Protein AF-B0SXW2-F1 (afdb_monomer_lite)

Foldseek 3Di:
DAEEEEEEDQQAQAQDPVRVVVLVVCLVVPHQYEAELGHHRRVNSQVVCQVVVPARYEYEAQADDRNDRNNPHHYDYDYDDPPDDDLVSRVSSLLVSLLPHQEYEYEYCLADLSSVLSCLSNQVNQHKYWYQHRVVRDIQIDRHLVSVVVCLVVRDPVSNVVNVVNDDPVSPPSDDPPDQDPVNVVVPPPDDDDDDDPPLVVQLVVCVVVVPQLSNLQSLLVLCVVVPLVQLCVQLVHDSVLSCQQSDNPHPDDPSSVQSSCVSSVHDDDDDDDD

Sequence (275 aa):
MNTVFIGGSRHVSRLPAPAKERLDNIIKSGFHIVVGDANGADKAVQKHLSGIGYADVEVFCSGDVCRNNLGDWPTRKVQPAKSVKGFQFYAAKDREMAQAADFGLMIWDGKSPGTVLNVLRLIKAGKKAVLLNSTEAKTTTFKAISDWEAFLAHCEAGLKTDLQERATPAEWALQGAPQPDLLDLAKASSALPEPAGLDLDVEINQALGAGDSRRVVELLGTIARDHGMSQVAKDSGLARESLYRSLGSDGNPEFATVLKVLASLGLTLTTTRAA

InterPro domains:
  IPR014057 Uncharacterized protein HI1420 [PF21716] (204-271)
  IPR014057 Uncharacterized protein HI1420 [PTHR40275] (199-273)
  IPR014057 Uncharacterized protein HI1420 [TIGR02684] (204-271)

Radius of gyration: 23.3 Å; chains: 1; bounding box: 49×49×67 Å

Secondary structure (DSSP, 8-state):
--EEEEEE-TT--S--HHHHHHHHHHHHTT-EEEEE--TTHHHHHHHHHHHTT---EEEEEESSS-S--TT---EEEE---TT--THHHHHHHHHHHHHH-SEEEEEE-S--HHHHHHHHHHHHTT-EEEEEETTT--EEEE-SHHHHHHHHHTS-HHHHHHHHHHS-HHHH---PPPPPPHHHHTTTTS------S--HHHHHHHHHHHT-HHHHHHHHHHHHHHT-HHHHHHHHT--HHHHHHHSSTT----HHHHHHHHHHTT---------

Organism: Caulobacter sp. (strain K31) (NCBI:txid366602)

Structure (mmCIF, N/CA/C/O backbone):
data_AF-B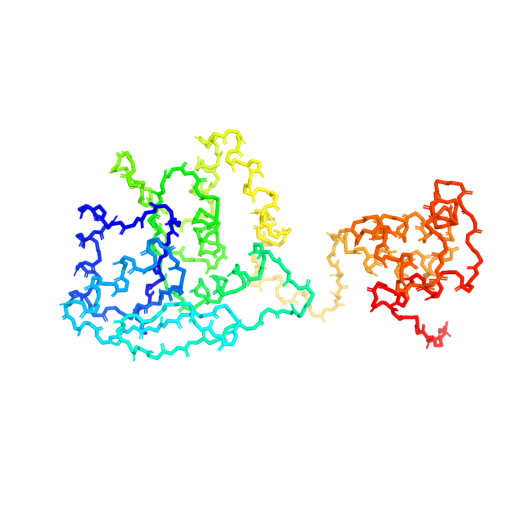0SXW2-F1
#
_entry.id   AF-B0SXW2-F1
#
loop_
_atom_site.group_PDB
_atom_site.id
_atom_site.type_symbol
_atom_site.label_atom_id
_atom_site.label_alt_id
_atom_site.label_comp_id
_atom_site.label_asym_id
_atom_site.label_entity_id
_atom_site.label_seq_id
_atom_site.pdbx_PDB_ins_code
_atom_site.Cartn_x
_atom_site.Cartn_y
_atom_site.Cartn_z
_atom_site.occupancy
_atom_site.B_iso_or_equiv
_atom_site.auth_seq_id
_atom_site.auth_comp_id
_atom_site.auth_asym_id
_atom_site.auth_atom_id
_atom_site.pdbx_PDB_model_num
ATOM 1 N N . MET A 1 1 ? -20.723 7.973 -0.857 1.00 59.44 1 MET A N 1
ATOM 2 C CA . MET A 1 1 ? -20.368 7.358 0.439 1.00 59.44 1 MET A CA 1
ATOM 3 C C . MET A 1 1 ? -18.958 7.814 0.717 1.00 59.44 1 MET A C 1
ATOM 5 O O . MET A 1 1 ? -18.163 7.683 -0.195 1.00 59.44 1 MET A O 1
ATOM 9 N N . ASN A 1 2 ? -18.685 8.438 1.863 1.00 90.88 2 ASN A N 1
ATOM 10 C CA . ASN A 1 2 ? -17.350 8.976 2.120 1.00 90.88 2 ASN A CA 1
ATOM 11 C C . ASN A 1 2 ? -16.461 7.854 2.657 1.00 90.88 2 ASN A C 1
ATOM 13 O O . ASN A 1 2 ? -16.673 7.389 3.779 1.00 90.88 2 ASN A O 1
ATOM 17 N N . THR A 1 3 ? -15.484 7.429 1.867 1.00 95.81 3 THR A N 1
ATOM 18 C CA . THR A 1 3 ? -14.608 6.304 2.192 1.00 95.81 3 THR A CA 1
ATOM 19 C C . THR A 1 3 ? -13.218 6.787 2.599 1.00 95.81 3 THR A C 1
ATOM 21 O O . THR A 1 3 ? -12.597 7.594 1.906 1.00 95.81 3 THR A O 1
ATOM 24 N N . VAL A 1 4 ? -12.688 6.278 3.714 1.00 97.31 4 VAL A N 1
ATOM 25 C CA . VAL A 1 4 ? -11.308 6.536 4.148 1.00 97.31 4 VAL A CA 1
ATOM 26 C C . VAL A 1 4 ? -10.476 5.270 4.049 1.00 97.31 4 VAL A C 1
ATOM 28 O O . VAL A 1 4 ? -10.778 4.264 4.687 1.00 97.31 4 VAL A O 1
ATOM 31 N N . PHE A 1 5 ? -9.377 5.352 3.306 1.00 98.19 5 PHE A N 1
ATOM 32 C CA . PHE A 1 5 ? -8.322 4.353 3.349 1.00 98.19 5 PHE A CA 1
ATOM 33 C C . PHE A 1 5 ? -7.421 4.603 4.556 1.00 98.19 5 PHE A C 1
ATOM 35 O O . PHE A 1 5 ? -6.708 5.606 4.620 1.00 98.19 5 PHE A O 1
ATOM 42 N N . ILE A 1 6 ? -7.428 3.672 5.507 1.00 98.19 6 ILE A N 1
ATOM 43 C CA . ILE A 1 6 ? -6.533 3.704 6.659 1.00 98.19 6 ILE A CA 1
ATOM 44 C C . ILE A 1 6 ? -5.496 2.597 6.515 1.00 98.19 6 ILE A C 1
ATOM 46 O O . ILE A 1 6 ? -5.833 1.422 6.391 1.00 98.19 6 ILE A O 1
ATOM 50 N N . GLY A 1 7 ? -4.222 2.972 6.552 1.00 96.75 7 GLY A N 1
ATOM 51 C CA . GLY A 1 7 ? -3.114 2.028 6.461 1.00 96.75 7 GLY A CA 1
ATOM 52 C C . GLY A 1 7 ? -1.896 2.507 7.232 1.00 96.75 7 GLY A C 1
ATOM 53 O O . GLY A 1 7 ? -1.873 3.603 7.799 1.00 96.75 7 GLY A O 1
ATOM 54 N N . GLY A 1 8 ? -0.846 1.694 7.264 1.00 95.06 8 GLY A N 1
ATOM 55 C CA . GLY A 1 8 ? 0.404 2.159 7.842 1.00 95.06 8 GLY A CA 1
ATOM 56 C C . GLY A 1 8 ? 1.511 1.129 7.953 1.00 95.06 8 GLY A C 1
ATOM 57 O O . GLY A 1 8 ? 1.525 0.079 7.317 1.00 95.06 8 GLY A O 1
ATOM 58 N N . SER A 1 9 ? 2.491 1.473 8.780 1.00 94.81 9 SER A N 1
ATOM 59 C CA . SER A 1 9 ? 3.759 0.748 8.849 1.00 94.81 9 SER A CA 1
ATOM 60 C C . SER A 1 9 ? 3.641 -0.532 9.667 1.00 94.81 9 SER A C 1
ATOM 62 O O . SER A 1 9 ? 2.974 -0.580 10.703 1.00 94.81 9 SER A O 1
ATOM 64 N N . ARG A 1 10 ? 4.371 -1.569 9.247 1.00 91.38 10 ARG A N 1
ATOM 65 C CA . ARG A 1 10 ? 4.364 -2.885 9.907 1.00 91.38 10 ARG A CA 1
ATOM 66 C C . ARG A 1 10 ? 4.932 -2.863 11.329 1.00 91.38 10 ARG A C 1
ATOM 68 O O . ARG A 1 10 ? 4.568 -3.718 12.131 1.00 91.38 10 ARG A O 1
ATOM 75 N N . HIS A 1 11 ? 5.793 -1.894 11.649 1.00 91.38 11 HIS A N 1
ATOM 76 C CA . HIS A 1 11 ? 6.365 -1.728 12.989 1.00 91.38 11 HIS A CA 1
ATOM 77 C C . HIS A 1 11 ? 5.467 -0.939 13.952 1.00 91.38 11 HIS A C 1
ATOM 79 O O . HIS A 1 11 ? 5.728 -0.922 15.153 1.00 91.38 11 HIS A O 1
ATOM 85 N N . VAL A 1 12 ? 4.382 -0.325 13.469 1.00 90.12 12 VAL A N 1
ATOM 86 C CA . VAL A 1 12 ? 3.431 0.392 14.327 1.00 90.12 12 VAL A CA 1
ATOM 87 C C . VAL A 1 12 ? 2.422 -0.607 14.885 1.00 90.12 12 VAL A C 1
ATOM 89 O O . VAL A 1 12 ? 1.368 -0.839 14.311 1.00 90.12 12 VAL A O 1
ATOM 92 N N . SER A 1 13 ? 2.746 -1.247 16.005 1.00 90.75 13 SER A N 1
ATOM 93 C CA . SER A 1 13 ? 1.872 -2.255 16.633 1.00 90.75 13 SER A CA 1
ATOM 94 C C . SER A 1 13 ? 0.792 -1.665 17.550 1.00 90.75 13 SER A C 1
ATOM 96 O O . SER A 1 13 ? -0.118 -2.378 17.979 1.00 90.75 13 SER A O 1
ATOM 98 N N . ARG A 1 14 ? 0.882 -0.368 17.866 1.00 90.50 14 ARG A N 1
ATOM 99 C CA . ARG A 1 14 ? -0.075 0.378 18.690 1.00 90.50 14 ARG A CA 1
ATOM 100 C C . ARG A 1 14 ? -0.342 1.736 18.060 1.00 90.50 14 ARG A C 1
ATOM 102 O O . ARG A 1 14 ? 0.585 2.384 17.581 1.00 90.50 14 ARG A O 1
ATOM 109 N N . LEU A 1 15 ? -1.600 2.167 18.091 1.00 91.56 15 LEU A N 1
ATOM 110 C CA . LEU A 1 15 ? -1.982 3.480 17.585 1.00 91.56 15 LEU A CA 1
ATOM 111 C C . LEU A 1 15 ? -1.485 4.571 18.544 1.00 91.56 15 LEU A C 1
ATOM 113 O O . LEU A 1 15 ? -1.827 4.520 19.729 1.00 91.56 15 LEU A O 1
ATOM 117 N N . PRO A 1 16 ? -0.705 5.557 18.068 1.00 89.38 16 PRO A N 1
ATOM 118 C CA . PRO A 1 16 ? -0.372 6.721 18.879 1.00 89.38 16 PRO A CA 1
ATOM 119 C C . PRO A 1 16 ? -1.636 7.558 19.135 1.00 89.38 16 PRO A C 1
ATOM 121 O O . PRO A 1 16 ? -2.575 7.533 18.335 1.00 89.38 16 PRO A O 1
ATOM 124 N N . ALA A 1 17 ? -1.662 8.321 20.233 1.00 90.00 17 ALA A N 1
ATOM 125 C CA . ALA A 1 17 ? -2.845 9.093 20.635 1.00 90.00 17 ALA A CA 1
ATOM 126 C C . ALA A 1 17 ? -3.402 10.006 19.517 1.00 90.00 17 ALA A C 1
ATOM 128 O O . ALA A 1 17 ? -4.606 9.935 19.272 1.00 90.00 17 ALA A O 1
ATOM 129 N N . PRO A 1 18 ? -2.574 10.742 18.742 1.00 89.31 18 PRO A N 1
ATOM 130 C CA . PRO A 1 18 ? -3.078 11.555 17.632 1.00 89.31 18 PRO A CA 1
ATOM 131 C C . PRO A 1 18 ? -3.720 10.735 16.500 1.00 89.31 18 PRO A C 1
ATOM 133 O O . PRO A 1 18 ? -4.636 11.207 15.831 1.00 89.31 18 PRO A O 1
ATOM 136 N N . ALA A 1 19 ? -3.263 9.498 16.264 1.00 90.50 19 ALA A N 1
ATOM 137 C CA . ALA A 1 19 ? -3.879 8.621 15.265 1.00 90.50 19 ALA A CA 1
ATOM 138 C C . ALA A 1 19 ? -5.231 8.100 15.755 1.00 90.50 19 ALA A C 1
ATOM 140 O O . ALA A 1 19 ? -6.184 8.051 14.981 1.00 90.50 19 ALA A O 1
ATOM 141 N N . LYS A 1 20 ? -5.314 7.755 17.045 1.00 91.62 20 LYS A N 1
ATOM 142 C CA . LYS A 1 20 ? -6.555 7.318 17.684 1.00 91.62 20 LYS A CA 1
ATOM 143 C C . LYS A 1 20 ? -7.614 8.421 17.657 1.00 91.62 20 LYS A C 1
ATOM 145 O O . LYS A 1 20 ? -8.731 8.161 17.243 1.00 91.62 20 LYS A O 1
ATOM 150 N N . GLU A 1 21 ? -7.244 9.654 17.991 1.00 89.69 21 GLU A N 1
ATOM 151 C CA . GLU A 1 21 ? -8.156 10.803 17.945 1.00 89.69 21 GLU A CA 1
ATOM 152 C C . GLU A 1 21 ? -8.728 11.032 16.536 1.00 89.69 21 GLU A C 1
ATOM 154 O O . GLU A 1 21 ? -9.933 11.212 16.361 1.00 89.69 21 GLU A O 1
ATOM 159 N N . ARG A 1 22 ? -7.878 10.969 15.502 1.00 91.88 22 ARG A N 1
ATOM 160 C CA . ARG A 1 22 ? -8.330 11.084 14.106 1.00 91.88 22 ARG A CA 1
ATOM 161 C C . ARG A 1 22 ? -9.253 9.940 13.708 1.00 91.88 22 ARG A C 1
ATOM 163 O O . ARG A 1 22 ? -10.264 10.190 13.058 1.00 91.88 22 ARG A O 1
ATOM 170 N N . LEU A 1 23 ? -8.917 8.714 14.100 1.00 93.00 23 LEU A N 1
ATOM 171 C CA . LEU A 1 23 ? -9.750 7.541 13.858 1.00 93.00 23 LEU A CA 1
ATOM 172 C C . LEU A 1 23 ? -11.121 7.694 14.528 1.00 93.00 23 LEU A C 1
ATOM 174 O O . LEU A 1 23 ? -12.139 7.502 13.873 1.00 93.00 23 LEU A O 1
ATOM 178 N N . ASP A 1 24 ? -11.158 8.135 15.784 1.00 91.56 24 ASP A N 1
ATOM 179 C CA . ASP A 1 24 ? -12.397 8.374 16.527 1.00 91.56 24 ASP A CA 1
ATOM 180 C C . ASP A 1 24 ? -13.266 9.452 15.855 1.00 91.56 24 ASP A C 1
ATOM 182 O O . ASP A 1 24 ? -14.491 9.335 15.834 1.00 91.56 24 ASP A O 1
ATOM 186 N N . ASN A 1 25 ? -12.661 10.473 15.242 1.00 91.25 25 ASN A N 1
ATOM 187 C CA . ASN A 1 25 ? -13.395 11.480 14.468 1.00 91.25 25 ASN A CA 1
ATOM 188 C C . ASN A 1 25 ? -13.969 10.921 13.153 1.00 91.25 25 ASN A C 1
ATOM 190 O O . ASN A 1 25 ? -15.092 11.272 12.787 1.00 91.25 25 ASN A O 1
ATOM 194 N N . ILE A 1 26 ? -13.235 10.039 12.466 1.00 92.19 26 ILE A N 1
ATOM 195 C CA . ILE A 1 26 ? -13.711 9.322 11.267 1.00 92.19 26 ILE A CA 1
ATOM 196 C C . ILE A 1 26 ? -14.927 8.455 11.628 1.00 92.19 26 ILE A C 1
ATOM 198 O O . ILE A 1 26 ? -15.955 8.536 10.959 1.00 92.19 26 ILE A O 1
ATOM 202 N N . ILE A 1 27 ? -14.836 7.707 12.734 1.00 91.75 27 ILE A N 1
ATOM 203 C CA . ILE A 1 27 ? -15.915 6.862 13.267 1.00 91.75 27 ILE A CA 1
ATOM 204 C C . ILE A 1 27 ? -17.153 7.693 13.617 1.00 91.75 27 ILE A C 1
ATOM 206 O O . ILE A 1 27 ? -18.252 7.386 13.166 1.00 91.75 27 ILE A O 1
ATOM 210 N N . LYS A 1 28 ? -16.986 8.774 14.393 1.00 91.94 28 LYS A N 1
ATOM 211 C CA . LYS A 1 28 ? -18.094 9.670 14.779 1.00 91.94 28 LYS A CA 1
ATOM 212 C C . LYS A 1 28 ? -18.801 10.282 13.576 1.00 91.94 28 LYS A C 1
ATOM 214 O O . LYS A 1 28 ? -19.990 10.570 13.649 1.00 91.94 28 LYS A O 1
ATOM 219 N N . SER A 1 29 ? -18.064 10.490 12.491 1.00 91.69 29 SER A N 1
ATOM 220 C CA . SER A 1 29 ? -18.594 11.065 11.259 1.00 91.69 29 SER A CA 1
ATOM 221 C C . SER A 1 29 ? -19.214 10.017 10.323 1.00 91.69 29 SER A C 1
ATOM 223 O O . SER A 1 29 ? -19.683 10.386 9.250 1.00 91.69 29 SER A O 1
ATOM 225 N N . GLY A 1 30 ? -19.215 8.731 10.702 1.00 92.06 30 GLY A N 1
ATOM 226 C CA . GLY A 1 30 ? -19.864 7.650 9.955 1.00 92.06 30 GLY A CA 1
ATOM 227 C C . GLY A 1 30 ? -19.231 7.362 8.594 1.00 92.06 30 GLY A C 1
ATOM 228 O O . GLY A 1 30 ? -19.942 7.066 7.639 1.00 92.06 30 GLY A O 1
ATOM 229 N N . PHE A 1 31 ? -17.911 7.522 8.468 1.00 94.12 31 PHE A N 1
ATOM 230 C CA . PHE A 1 31 ? -17.210 7.226 7.217 1.00 94.12 31 PHE A CA 1
ATOM 231 C C . PHE A 1 31 ? -17.035 5.720 7.032 1.00 94.12 31 PHE A C 1
ATOM 233 O O . PHE A 1 31 ? -16.672 5.010 7.972 1.00 94.12 31 PHE A O 1
ATOM 240 N N . HIS A 1 32 ? -17.158 5.258 5.793 1.00 97.50 32 HIS A N 1
ATOM 241 C CA . HIS A 1 32 ? -16.772 3.897 5.449 1.00 97.50 32 HIS A CA 1
ATOM 242 C C . HIS A 1 32 ? -15.254 3.753 5.547 1.00 97.50 32 HIS A C 1
ATOM 244 O O . HIS A 1 32 ? -14.519 4.588 5.012 1.00 97.50 32 HIS A O 1
ATOM 250 N N . ILE A 1 33 ? -14.761 2.708 6.207 1.00 98.25 33 ILE A N 1
ATOM 251 C CA . ILE A 1 33 ? -13.320 2.491 6.372 1.00 98.25 33 ILE A CA 1
ATOM 252 C C . ILE A 1 33 ? -12.869 1.319 5.506 1.00 98.25 33 ILE A C 1
ATOM 254 O O . ILE A 1 33 ? -13.319 0.194 5.696 1.00 98.25 33 ILE A O 1
ATOM 258 N N . VAL A 1 34 ? -11.901 1.560 4.622 1.00 98.38 34 VAL A N 1
ATOM 259 C CA . VAL A 1 34 ? -11.155 0.481 3.960 1.00 98.38 34 VAL A CA 1
ATOM 260 C C . VAL A 1 34 ? -9.788 0.336 4.620 1.00 98.38 34 VAL A C 1
ATOM 262 O O . VAL A 1 34 ? -9.071 1.320 4.823 1.00 98.38 34 VAL A O 1
ATOM 265 N N . VAL A 1 35 ? -9.433 -0.890 5.001 1.00 98.25 35 VAL A N 1
ATOM 266 C CA . VAL A 1 35 ? -8.185 -1.195 5.719 1.00 98.25 35 VAL A CA 1
ATOM 267 C C . VAL A 1 35 ? -7.546 -2.465 5.174 1.00 98.25 35 VAL A C 1
ATOM 269 O O . VAL A 1 35 ? -8.224 -3.383 4.716 1.00 98.25 35 VAL A O 1
ATOM 272 N N . GLY A 1 36 ? -6.220 -2.538 5.221 1.00 97.06 36 GLY A N 1
ATOM 273 C CA . GLY A 1 36 ? -5.494 -3.725 4.798 1.00 97.06 36 GLY A CA 1
ATOM 274 C C . GLY A 1 36 ? -5.509 -4.853 5.835 1.00 97.06 36 GLY A C 1
ATOM 275 O O . GLY A 1 36 ? -5.833 -4.677 7.007 1.00 97.06 36 GLY A O 1
ATOM 276 N N . ASP A 1 37 ? -5.092 -6.036 5.394 1.00 95.38 37 ASP A N 1
ATOM 277 C CA . ASP A 1 37 ? -4.901 -7.224 6.233 1.00 95.38 37 ASP A CA 1
ATOM 278 C C . ASP A 1 37 ? -3.496 -7.350 6.874 1.00 95.38 37 ASP A C 1
ATOM 280 O O . ASP A 1 37 ? -3.178 -8.382 7.470 1.00 95.38 37 ASP A O 1
ATOM 284 N N . ALA A 1 38 ? -2.600 -6.364 6.735 1.00 91.81 38 ALA A N 1
ATOM 285 C CA . ALA A 1 38 ? -1.213 -6.518 7.182 1.00 91.81 38 ALA A CA 1
ATOM 286 C C . ALA A 1 38 ? -1.065 -6.499 8.718 1.00 91.81 38 ALA A C 1
ATOM 288 O O . ALA A 1 38 ? -1.916 -6.020 9.462 1.00 91.81 38 ALA A O 1
ATOM 289 N N . ASN A 1 39 ? 0.062 -7.012 9.221 1.00 92.31 39 ASN A N 1
ATOM 290 C CA . ASN A 1 39 ? 0.461 -6.756 10.609 1.00 92.31 39 ASN A CA 1
ATOM 291 C C . ASN A 1 39 ? 0.946 -5.305 10.769 1.00 92.31 39 ASN A C 1
ATOM 293 O O . ASN A 1 39 ? 1.372 -4.683 9.797 1.00 92.31 39 ASN A O 1
ATOM 297 N N . GLY A 1 40 ? 0.957 -4.803 12.005 1.00 95.25 40 GLY A N 1
ATOM 298 C CA . GLY A 1 40 ? 1.331 -3.422 12.315 1.00 95.25 40 GLY A CA 1
ATOM 299 C C . GLY A 1 40 ? 0.112 -2.511 12.344 1.00 95.25 40 GLY A C 1
ATOM 300 O O . GLY A 1 40 ? -0.884 -2.871 12.976 1.00 95.25 40 GLY A O 1
ATOM 301 N N . ALA A 1 41 ? 0.204 -1.351 11.686 1.00 96.00 41 ALA A N 1
ATOM 302 C CA . ALA A 1 41 ? -0.809 -0.303 11.786 1.00 96.00 41 ALA A CA 1
ATOM 303 C C . ALA A 1 41 ? -2.199 -0.801 11.378 1.00 96.00 41 ALA A C 1
ATOM 305 O O . ALA A 1 41 ? -3.145 -0.602 12.130 1.00 96.00 41 ALA A O 1
ATOM 306 N N . ASP A 1 42 ? -2.305 -1.516 10.256 1.00 96.69 42 ASP A N 1
ATOM 307 C CA . ASP A 1 42 ? -3.543 -2.131 9.765 1.00 96.69 42 ASP A CA 1
ATOM 308 C C . ASP A 1 42 ? -4.227 -2.971 10.859 1.00 96.69 42 ASP A C 1
ATOM 310 O O . ASP A 1 42 ? -5.366 -2.715 11.245 1.00 96.69 42 ASP A O 1
ATOM 314 N N . LYS A 1 43 ? -3.499 -3.925 11.453 1.00 97.19 43 LYS A N 1
ATOM 315 C CA . LYS A 1 43 ? -3.998 -4.754 12.560 1.00 97.19 43 LYS A CA 1
ATOM 316 C C . LYS A 1 43 ? -4.337 -3.936 13.810 1.00 97.19 43 LYS A C 1
ATOM 318 O O . LYS A 1 43 ? -5.276 -4.281 14.524 1.00 97.19 43 LYS A O 1
ATOM 323 N N . ALA A 1 44 ? -3.588 -2.873 14.104 1.00 97.50 44 ALA A N 1
ATOM 324 C CA . ALA A 1 44 ? -3.869 -1.991 15.236 1.00 97.50 44 ALA A CA 1
ATOM 325 C C . ALA A 1 44 ? -5.164 -1.184 15.026 1.00 97.50 44 ALA A C 1
ATOM 327 O O . ALA A 1 44 ? -5.947 -1.042 15.965 1.00 97.50 44 ALA A O 1
ATOM 328 N N . VAL A 1 45 ? -5.417 -0.723 13.796 1.00 97.94 45 VAL A N 1
ATOM 329 C CA . VAL A 1 45 ? -6.674 -0.086 13.378 1.00 97.94 45 VAL A CA 1
ATOM 330 C C . VAL A 1 45 ? -7.824 -1.080 13.482 1.00 97.94 45 VAL A C 1
ATOM 332 O O . VAL A 1 45 ? -8.793 -0.793 14.178 1.00 97.94 45 VAL A O 1
ATOM 335 N N . GLN A 1 46 ? -7.684 -2.277 12.902 1.00 98.25 46 GLN A N 1
ATOM 336 C CA . GLN A 1 46 ? -8.678 -3.346 13.036 1.00 98.25 46 GLN A CA 1
ATOM 337 C C . GLN A 1 46 ? -8.980 -3.648 14.512 1.00 98.25 46 GLN A C 1
ATOM 339 O O . GLN A 1 46 ? -10.134 -3.731 14.913 1.00 98.25 46 GLN A O 1
ATOM 344 N N . LYS A 1 47 ? -7.962 -3.758 15.372 1.00 98.06 47 LYS A N 1
ATOM 345 C CA . LYS A 1 47 ? -8.176 -4.017 16.802 1.00 98.06 47 LYS A CA 1
ATOM 346 C C . LYS A 1 47 ? -8.988 -2.909 17.479 1.00 98.06 47 LYS A C 1
ATOM 348 O O . LYS A 1 47 ? -9.847 -3.213 18.301 1.00 98.06 47 LYS A O 1
ATOM 353 N N . HIS A 1 48 ? -8.706 -1.644 17.162 1.00 97.38 48 HIS A N 1
ATOM 354 C CA . HIS A 1 48 ? -9.447 -0.508 17.717 1.00 97.38 48 HIS A CA 1
ATOM 355 C C . HIS A 1 48 ? -10.903 -0.505 17.246 1.00 97.38 48 HIS A C 1
ATOM 357 O O . HIS A 1 48 ? -11.796 -0.414 18.080 1.00 97.38 48 HIS A O 1
ATOM 363 N N . LEU A 1 49 ? -11.136 -0.687 15.942 1.00 97.94 49 LEU A N 1
ATOM 364 C CA . LEU A 1 49 ? -12.475 -0.717 15.340 1.00 97.94 49 LEU A CA 1
ATOM 365 C C . LEU A 1 49 ? -13.331 -1.872 15.870 1.00 97.94 49 LEU A C 1
ATOM 367 O O . LEU A 1 49 ? -14.493 -1.670 16.213 1.00 97.94 49 LEU A O 1
ATOM 371 N N . SER A 1 50 ? -12.741 -3.061 15.996 1.00 97.75 50 SER A N 1
ATOM 372 C CA . SER A 1 50 ? -13.406 -4.245 16.553 1.00 97.75 50 SER A CA 1
ATOM 373 C C . SER A 1 50 ? -13.746 -4.037 18.032 1.00 97.75 50 SER A C 1
ATOM 375 O O . SER A 1 50 ? -14.876 -4.275 18.451 1.00 97.75 50 SER A O 1
ATOM 377 N N . GLY A 1 51 ? -12.816 -3.476 18.816 1.00 96.81 51 GLY A N 1
ATOM 378 C CA . GLY A 1 51 ? -13.021 -3.223 20.246 1.00 96.81 51 GLY A CA 1
ATOM 379 C C . GLY A 1 51 ? -14.150 -2.239 20.574 1.00 96.81 51 GLY A C 1
ATOM 380 O O . GLY A 1 51 ? -14.681 -2.287 21.680 1.00 96.81 51 GLY A O 1
ATOM 381 N N . ILE A 1 52 ? -14.525 -1.369 19.633 1.00 95.38 52 ILE A N 1
ATOM 382 C CA . ILE A 1 52 ? -15.656 -0.437 19.774 1.00 95.38 52 ILE A CA 1
ATOM 383 C C . ILE A 1 52 ? -16.907 -0.883 18.999 1.00 95.38 52 ILE A C 1
ATOM 385 O O . ILE A 1 52 ? -17.920 -0.191 19.045 1.00 95.38 52 ILE A O 1
ATOM 389 N N . GLY A 1 53 ? -16.839 -2.001 18.268 1.00 96.19 53 GLY A N 1
ATOM 390 C CA . GLY A 1 53 ? -17.948 -2.522 17.469 1.00 96.19 53 GLY A CA 1
ATOM 391 C C . GLY A 1 53 ? -18.293 -1.690 16.229 1.00 96.19 53 GLY A C 1
ATOM 392 O O . GLY A 1 53 ? -19.458 -1.636 15.841 1.00 96.19 53 GLY A O 1
ATOM 393 N N . TYR A 1 54 ? -17.320 -1.018 15.604 1.00 97.62 54 TYR A N 1
ATOM 394 C CA . TYR A 1 54 ? -17.583 -0.261 14.377 1.00 97.62 54 TYR A CA 1
ATOM 395 C C . TYR A 1 54 ? -17.793 -1.209 13.190 1.00 97.62 54 TYR A C 1
ATOM 397 O O . TYR A 1 54 ? -16.898 -1.979 12.842 1.00 97.62 54 TYR A O 1
ATOM 405 N N . ALA A 1 55 ? -18.977 -1.166 12.578 1.00 95.94 55 ALA A N 1
ATOM 406 C CA . ALA A 1 55 ? -19.392 -2.148 11.575 1.00 95.94 55 ALA A CA 1
ATOM 407 C C . ALA A 1 55 ? -19.059 -1.753 10.126 1.00 95.94 55 ALA A C 1
ATOM 409 O O . ALA A 1 55 ? -18.888 -2.638 9.290 1.00 95.94 55 ALA A O 1
ATOM 410 N N . ASP A 1 56 ? -18.967 -0.454 9.820 1.00 97.12 56 ASP A N 1
ATOM 411 C CA . ASP A 1 56 ? -18.825 0.043 8.444 1.00 97.12 56 ASP A CA 1
ATOM 412 C C . ASP A 1 56 ? -17.362 0.013 7.965 1.00 97.12 56 ASP A C 1
ATOM 414 O O . ASP A 1 56 ? -16.691 1.039 7.810 1.00 97.12 56 ASP A O 1
ATOM 418 N N . VAL A 1 57 ? -16.848 -1.207 7.801 1.00 98.25 57 VAL A N 1
ATOM 419 C CA . VAL A 1 57 ? -15.456 -1.500 7.446 1.00 98.25 57 VAL A CA 1
ATOM 420 C C . VAL A 1 57 ? -15.410 -2.564 6.348 1.00 98.25 57 VAL A C 1
ATOM 422 O O . VAL A 1 57 ? -16.161 -3.535 6.391 1.00 98.25 57 VAL A O 1
ATOM 425 N N . GLU A 1 58 ? -14.495 -2.422 5.392 1.00 98.19 58 GLU A N 1
ATOM 426 C CA . GLU A 1 58 ? -14.132 -3.460 4.419 1.00 98.19 58 GLU A CA 1
ATOM 427 C C . GLU A 1 58 ? -12.625 -3.751 4.516 1.00 98.19 58 GLU A C 1
ATOM 429 O O . GLU A 1 58 ? -11.787 -2.843 4.483 1.00 98.19 58 GLU A O 1
ATOM 434 N N . VAL A 1 59 ? -12.259 -5.030 4.643 1.00 98.25 59 VAL A N 1
ATOM 435 C CA . VAL A 1 59 ? -10.854 -5.452 4.744 1.00 98.25 59 VAL A CA 1
ATOM 436 C C . VAL A 1 59 ? -10.344 -5.918 3.389 1.00 98.25 59 VAL A C 1
ATOM 438 O O . VAL A 1 59 ? -10.838 -6.892 2.822 1.00 98.25 59 VAL A O 1
ATOM 441 N N . PHE A 1 60 ? -9.299 -5.272 2.881 1.00 97.31 60 PHE A N 1
ATOM 442 C CA . PHE A 1 60 ? -8.657 -5.689 1.643 1.00 97.31 60 PHE A CA 1
ATOM 443 C C . PHE A 1 60 ? -7.537 -6.688 1.933 1.00 97.31 60 PHE A C 1
ATOM 445 O O . PHE A 1 60 ? -6.667 -6.467 2.785 1.00 97.31 60 PHE A O 1
ATOM 452 N N . CYS A 1 61 ? -7.528 -7.778 1.173 1.00 94.00 61 CYS A N 1
ATOM 453 C CA . CYS A 1 61 ? -6.630 -8.906 1.378 1.00 94.00 61 CYS A CA 1
ATOM 454 C C . CYS A 1 61 ? -5.769 -9.162 0.147 1.00 94.00 61 CYS A C 1
ATOM 456 O O . CYS A 1 61 ? -6.251 -9.133 -0.985 1.00 94.00 61 CYS A O 1
ATOM 458 N N . SER A 1 62 ? -4.480 -9.414 0.377 1.00 86.56 62 SER A N 1
ATOM 459 C CA . SER A 1 62 ? -3.544 -9.765 -0.691 1.00 86.56 62 SER A CA 1
ATOM 460 C C . SER A 1 62 ? -3.616 -11.268 -0.966 1.00 86.56 62 SER A C 1
ATOM 462 O O . SER A 1 62 ? -3.125 -12.063 -0.166 1.00 86.56 62 SER A O 1
ATOM 464 N N . GLY A 1 63 ? -4.196 -11.653 -2.103 1.00 83.00 63 GLY A N 1
ATOM 465 C CA . GLY A 1 63 ? -4.411 -13.052 -2.473 1.00 83.00 63 GLY A CA 1
ATOM 466 C C . GLY A 1 63 ? -5.660 -13.676 -1.841 1.00 83.00 63 GLY A C 1
ATOM 467 O O . GLY A 1 63 ? -6.595 -12.983 -1.441 1.00 83.00 63 GLY A O 1
ATOM 468 N N . ASP A 1 64 ? -5.683 -15.009 -1.777 1.00 81.12 64 ASP A N 1
ATOM 469 C CA . ASP A 1 64 ? -6.891 -15.769 -1.428 1.00 81.12 64 ASP A CA 1
ATOM 470 C C . ASP A 1 64 ? -7.205 -15.825 0.066 1.00 81.12 64 ASP A C 1
ATOM 472 O O . ASP A 1 64 ? -8.364 -16.030 0.449 1.00 81.12 64 ASP A O 1
ATOM 476 N N . VAL A 1 65 ? -6.184 -15.647 0.904 1.00 82.62 65 VAL A N 1
ATOM 477 C CA . VAL A 1 65 ? -6.275 -15.773 2.359 1.00 82.62 65 VAL A CA 1
ATOM 478 C C . VAL A 1 65 ? -5.894 -14.447 3.003 1.00 82.62 65 VAL A C 1
ATOM 480 O O . VAL A 1 65 ? -4.758 -13.988 2.892 1.00 82.62 65 VAL A O 1
ATOM 483 N N . CYS A 1 66 ? -6.849 -13.843 3.707 1.00 90.19 66 CYS A N 1
ATOM 484 C CA . CYS A 1 66 ? -6.609 -12.662 4.527 1.00 90.19 66 CYS A CA 1
ATOM 485 C C . CYS A 1 66 ? -5.704 -13.013 5.708 1.00 90.19 66 CYS A C 1
ATOM 487 O O . CYS A 1 66 ? -5.983 -13.955 6.449 1.00 90.19 66 CYS A O 1
ATOM 489 N N . ARG A 1 67 ? -4.651 -12.226 5.932 1.00 91.88 67 ARG A N 1
ATOM 490 C CA . ARG A 1 67 ? -3.760 -12.425 7.086 1.00 91.88 67 ARG A CA 1
ATOM 491 C C . ARG A 1 67 ? -4.418 -12.042 8.408 1.00 91.88 67 ARG A C 1
ATOM 493 O O . ARG A 1 67 ? -4.177 -12.696 9.417 1.00 91.88 67 ARG A O 1
ATOM 500 N N . ASN A 1 68 ? -5.204 -10.967 8.416 1.00 92.75 68 ASN A N 1
ATOM 501 C CA . ASN A 1 68 ? -5.919 -10.491 9.595 1.00 92.75 68 ASN A CA 1
ATOM 502 C C . ASN A 1 68 ? -7.279 -9.908 9.194 1.00 92.75 68 ASN A C 1
ATOM 504 O O . ASN A 1 68 ? -7.350 -9.083 8.283 1.00 92.75 68 ASN A O 1
ATOM 508 N N . ASN A 1 69 ? -8.317 -10.293 9.933 1.00 96.75 69 ASN A N 1
ATOM 509 C CA . ASN A 1 69 ? -9.619 -9.637 9.977 1.00 96.75 69 ASN A CA 1
ATOM 510 C C . ASN A 1 69 ? -10.159 -9.785 11.408 1.00 96.75 69 ASN A C 1
ATOM 512 O O . ASN A 1 69 ? -10.739 -10.807 11.747 1.00 96.75 69 ASN A O 1
ATOM 516 N N . LEU A 1 70 ? -9.859 -8.824 12.286 1.00 96.88 70 LEU A N 1
ATOM 517 C CA . LEU A 1 70 ? -10.158 -8.945 13.725 1.00 96.88 70 LEU A CA 1
ATOM 518 C C . LEU A 1 70 ? -11.613 -8.630 14.108 1.00 96.88 70 LEU A C 1
ATOM 520 O O . LEU A 1 70 ? -11.964 -8.755 15.280 1.00 96.88 70 LEU A O 1
ATOM 524 N N . GLY A 1 71 ? -12.422 -8.144 13.171 1.00 95.56 71 GLY A N 1
ATOM 525 C CA . GLY A 1 71 ? -13.818 -7.769 13.411 1.00 95.56 71 GLY A CA 1
ATOM 526 C C . GLY A 1 71 ? -14.805 -8.508 12.520 1.00 95.56 71 GLY A C 1
ATOM 527 O O . GLY A 1 71 ? -15.947 -8.079 12.434 1.00 95.56 71 GLY A O 1
ATOM 528 N N . ASP A 1 72 ? -14.360 -9.569 11.838 1.00 96.38 72 ASP A N 1
ATOM 529 C CA . ASP A 1 72 ? -15.180 -10.383 10.932 1.00 96.38 72 ASP A CA 1
ATOM 530 C C . ASP A 1 72 ? -15.940 -9.563 9.870 1.00 96.38 72 ASP A C 1
ATOM 532 O O . ASP A 1 72 ? -17.044 -9.902 9.447 1.00 96.38 72 ASP A O 1
ATOM 536 N N . TRP A 1 73 ? -15.327 -8.469 9.408 1.00 98.00 73 TRP A N 1
ATOM 537 C CA . TRP A 1 73 ? -15.908 -7.582 8.402 1.00 98.00 73 TRP A CA 1
ATOM 538 C C . TRP A 1 73 ? -15.908 -8.202 6.999 1.00 98.00 73 TRP A C 1
ATOM 540 O O . TRP A 1 73 ? -15.120 -9.119 6.731 1.00 98.00 73 TRP A O 1
ATOM 550 N N . PRO A 1 74 ? -16.721 -7.673 6.063 1.00 97.69 74 PRO A N 1
ATOM 551 C CA . PRO A 1 74 ? -16.611 -7.995 4.646 1.00 97.69 74 PRO A CA 1
ATOM 552 C C . PRO A 1 74 ? -15.172 -7.866 4.132 1.00 97.69 74 PRO A C 1
ATOM 554 O O . PRO A 1 74 ? -14.434 -6.953 4.513 1.00 97.69 74 PRO A O 1
ATOM 557 N N . THR A 1 75 ? -14.769 -8.790 3.257 1.00 97.12 75 THR A N 1
ATOM 558 C CA . THR A 1 75 ? -13.408 -8.820 2.707 1.00 97.12 75 THR A CA 1
ATOM 559 C C . THR A 1 75 ? -13.412 -8.648 1.196 1.00 97.12 75 THR A C 1
ATOM 561 O O . THR A 1 75 ? -14.218 -9.269 0.501 1.00 97.12 75 THR A O 1
ATOM 564 N N . ARG A 1 76 ? -12.458 -7.866 0.683 1.00 95.69 76 ARG A N 1
ATOM 565 C CA . ARG A 1 76 ? -12.165 -7.760 -0.748 1.00 95.69 76 ARG A CA 1
ATOM 566 C C . ARG A 1 76 ? -10.818 -8.391 -1.048 1.00 95.69 76 ARG A C 1
ATOM 568 O O . ARG A 1 76 ? -9.769 -7.902 -0.626 1.00 95.69 76 ARG A O 1
ATOM 575 N N . LYS A 1 77 ? -10.837 -9.492 -1.790 1.00 93.31 77 LYS A N 1
ATOM 576 C CA . LYS A 1 77 ? -9.618 -10.190 -2.203 1.00 93.31 77 LYS A CA 1
ATOM 577 C C . LYS A 1 77 ? -9.088 -9.557 -3.477 1.00 93.31 77 LYS A C 1
ATOM 579 O O . LYS A 1 77 ? -9.796 -9.495 -4.478 1.00 93.31 77 LYS A O 1
ATOM 584 N N . VAL A 1 78 ? -7.841 -9.112 -3.436 1.00 89.00 78 VAL A N 1
ATOM 585 C CA . VAL A 1 78 ? -7.143 -8.582 -4.605 1.00 89.00 78 VAL A CA 1
ATOM 586 C C . VAL A 1 78 ? -6.104 -9.610 -5.011 1.00 89.00 78 VAL A C 1
ATOM 588 O O . VAL A 1 78 ? -5.183 -9.896 -4.242 1.00 89.00 78 VAL A O 1
ATOM 591 N N . GLN A 1 79 ? -6.271 -10.186 -6.202 1.00 83.19 79 GLN A N 1
ATOM 592 C CA . GLN A 1 79 ? -5.305 -11.107 -6.790 1.00 83.19 79 GLN A CA 1
ATOM 593 C C . GLN A 1 79 ? -4.362 -10.344 -7.726 1.00 83.19 79 GLN A C 1
ATOM 595 O O . GLN A 1 79 ? -4.791 -9.883 -8.784 1.00 83.19 79 GLN A O 1
ATOM 600 N N . PRO A 1 80 ? -3.076 -10.206 -7.372 1.00 73.19 80 PRO A N 1
ATOM 601 C CA . PRO A 1 80 ? -2.072 -9.704 -8.298 1.00 73.19 80 PRO A CA 1
ATOM 602 C C . PRO A 1 80 ? -1.843 -10.731 -9.413 1.00 73.19 80 PRO A C 1
ATOM 604 O O . PRO A 1 80 ? -2.075 -11.928 -9.219 1.00 73.19 80 PRO A O 1
ATOM 607 N N . ALA A 1 81 ? -1.334 -10.292 -10.566 1.00 72.88 81 ALA A N 1
ATOM 608 C CA . ALA A 1 81 ? -0.920 -11.215 -11.620 1.00 72.88 81 ALA A CA 1
ATOM 609 C C . ALA A 1 81 ? 0.070 -12.263 -11.069 1.00 72.88 81 ALA A C 1
ATOM 611 O O . ALA A 1 81 ? 0.916 -11.949 -10.231 1.00 72.88 81 ALA A O 1
ATOM 612 N N . LYS A 1 82 ? -0.024 -13.516 -11.539 1.00 58.66 82 LYS A N 1
ATOM 613 C CA . LYS A 1 82 ? 0.717 -14.671 -10.982 1.00 58.66 82 LYS A CA 1
ATOM 614 C C . LYS A 1 82 ? 2.247 -14.505 -10.979 1.00 58.66 82 LYS A C 1
ATOM 616 O O . LYS A 1 82 ? 2.931 -15.169 -10.204 1.00 58.66 82 LYS A O 1
ATOM 621 N N . SER A 1 83 ? 2.778 -13.632 -11.833 1.00 58.38 83 SER A N 1
ATOM 622 C CA . SER A 1 83 ? 4.200 -13.282 -11.935 1.00 58.38 83 SER A CA 1
ATOM 623 C C . SER A 1 83 ? 4.675 -12.314 -10.844 1.00 58.38 83 SER A C 1
ATOM 625 O O . SER A 1 83 ? 5.872 -12.216 -10.578 1.00 58.38 83 SER A O 1
ATOM 627 N N . VAL A 1 84 ? 3.757 -11.611 -10.179 1.00 60.78 84 VAL A N 1
ATOM 628 C CA . VAL A 1 84 ? 4.074 -10.543 -9.233 1.00 60.78 84 VAL A CA 1
ATOM 629 C C . VAL A 1 84 ? 4.358 -11.136 -7.855 1.00 60.78 84 VAL A C 1
ATOM 631 O O . VAL A 1 84 ? 3.470 -11.659 -7.184 1.00 60.78 84 VAL A O 1
ATOM 634 N N . LYS A 1 85 ? 5.609 -11.026 -7.400 1.00 60.31 85 LYS A N 1
ATOM 635 C CA . LYS A 1 85 ? 6.051 -11.460 -6.066 1.00 60.31 85 LYS A CA 1
ATOM 636 C C . LYS A 1 85 ? 6.545 -10.281 -5.226 1.00 60.31 85 LYS A C 1
ATOM 638 O O . LYS A 1 85 ? 6.738 -9.167 -5.708 1.00 60.31 85 LYS A O 1
ATOM 643 N N . GLY A 1 86 ? 6.753 -10.534 -3.935 1.00 69.88 86 GLY A N 1
ATOM 644 C CA . GLY A 1 86 ? 7.376 -9.572 -3.027 1.00 69.88 86 GLY A CA 1
ATOM 645 C C . GLY A 1 86 ? 6.511 -8.336 -2.774 1.00 69.88 86 GLY A C 1
ATOM 646 O O . GLY A 1 86 ? 5.307 -8.443 -2.562 1.00 69.88 86 GLY A O 1
ATOM 647 N N . PHE A 1 87 ? 7.127 -7.153 -2.755 1.00 71.56 87 PHE A N 1
ATOM 648 C CA . PHE A 1 87 ? 6.444 -5.894 -2.433 1.00 71.56 87 PHE A CA 1
ATOM 649 C C . PHE A 1 87 ? 5.251 -5.610 -3.357 1.00 71.56 87 PHE A C 1
ATOM 651 O O . PHE A 1 87 ? 4.181 -5.238 -2.876 1.00 71.56 87 PHE A O 1
ATOM 658 N N . GLN A 1 88 ? 5.413 -5.845 -4.663 1.00 76.44 88 GLN A N 1
ATOM 659 C CA . GLN A 1 88 ? 4.385 -5.545 -5.660 1.00 76.44 88 GLN A CA 1
ATOM 660 C C . GLN A 1 88 ? 3.109 -6.376 -5.473 1.00 76.44 88 GLN A C 1
ATOM 662 O O . GLN A 1 88 ? 2.014 -5.884 -5.744 1.00 76.44 88 GLN A O 1
ATOM 667 N N . PHE A 1 89 ? 3.237 -7.595 -4.936 1.00 75.81 89 PHE A N 1
ATOM 668 C CA . PHE A 1 89 ? 2.099 -8.460 -4.624 1.00 75.81 89 PHE A CA 1
ATOM 669 C C . PHE A 1 89 ? 1.198 -7.815 -3.564 1.00 75.81 89 PHE A C 1
ATOM 671 O O . PHE A 1 89 ? -0.013 -7.705 -3.736 1.00 75.81 89 PHE A O 1
ATOM 678 N N . TYR A 1 90 ? 1.796 -7.326 -2.474 1.00 78.62 90 TYR A N 1
ATOM 679 C CA . TYR A 1 90 ? 1.045 -6.668 -1.403 1.00 78.62 90 TYR A CA 1
ATOM 680 C C . TYR A 1 90 ? 0.532 -5.287 -1.824 1.00 78.62 90 TYR A C 1
ATOM 682 O O . TYR A 1 90 ? -0.579 -4.910 -1.460 1.00 78.62 90 TYR A O 1
ATOM 690 N N . ALA A 1 91 ? 1.311 -4.577 -2.639 1.00 83.19 91 ALA A N 1
ATOM 691 C CA . ALA A 1 91 ? 0.978 -3.255 -3.149 1.00 83.19 91 ALA A CA 1
ATOM 692 C C . ALA A 1 91 ? -0.229 -3.232 -4.099 1.00 83.19 91 ALA A C 1
ATOM 694 O O . ALA A 1 91 ? -0.891 -2.204 -4.192 1.00 83.19 91 ALA A O 1
ATOM 695 N N . ALA A 1 92 ? -0.537 -4.326 -4.805 1.00 86.69 92 ALA A N 1
ATOM 696 C CA . ALA A 1 92 ? -1.713 -4.388 -5.679 1.00 86.69 92 ALA A CA 1
ATOM 697 C C . ALA A 1 92 ? -3.010 -4.116 -4.902 1.00 86.69 92 ALA A C 1
ATOM 699 O O . ALA A 1 92 ? -3.815 -3.287 -5.309 1.00 86.69 92 ALA A O 1
ATOM 700 N N . LYS A 1 93 ? -3.149 -4.729 -3.721 1.00 90.81 93 LYS A N 1
ATOM 701 C CA . LYS A 1 93 ? -4.235 -4.437 -2.779 1.00 90.81 93 LYS A CA 1
ATOM 702 C C . LYS A 1 93 ? -4.285 -2.947 -2.423 1.00 90.81 93 LYS A C 1
ATOM 704 O O . LYS A 1 93 ? -5.358 -2.358 -2.360 1.00 90.81 93 LYS A O 1
ATOM 709 N N . ASP A 1 94 ? -3.127 -2.358 -2.136 1.00 92.94 94 ASP A N 1
ATOM 710 C CA . ASP A 1 94 ? -3.065 -0.981 -1.654 1.00 92.94 94 ASP A CA 1
ATOM 711 C C . ASP A 1 94 ? -3.475 0.012 -2.749 1.00 92.94 94 ASP A C 1
ATOM 713 O O . ASP A 1 94 ? -4.069 1.046 -2.452 1.00 92.94 94 ASP A O 1
ATOM 717 N N . ARG A 1 95 ? -3.200 -0.315 -4.019 1.00 91.81 95 ARG A N 1
ATOM 718 C CA . ARG A 1 95 ? -3.689 0.442 -5.180 1.00 91.81 95 ARG A CA 1
ATOM 719 C C . ARG A 1 95 ? -5.208 0.404 -5.261 1.00 91.81 95 ARG A C 1
ATOM 721 O O . ARG A 1 95 ? -5.815 1.456 -5.413 1.00 91.81 95 ARG A O 1
ATOM 728 N N . GLU A 1 96 ? -5.812 -0.766 -5.074 1.00 93.81 96 GLU A N 1
ATOM 729 C CA . GLU A 1 96 ? -7.271 -0.904 -5.042 1.00 93.81 96 GLU A CA 1
ATOM 730 C C . GLU A 1 96 ? -7.897 -0.121 -3.878 1.00 93.81 96 GLU A C 1
ATOM 732 O O . GLU A 1 96 ? -8.869 0.602 -4.083 1.00 93.81 96 GLU A O 1
ATOM 737 N N . MET A 1 97 ? -7.312 -0.171 -2.673 1.00 95.81 97 MET A N 1
ATOM 738 C CA . MET A 1 97 ? -7.774 0.654 -1.543 1.00 95.81 97 MET A CA 1
ATOM 739 C C . MET A 1 97 ? -7.650 2.150 -1.841 1.00 95.81 97 MET A C 1
ATOM 741 O O . MET A 1 97 ? -8.573 2.921 -1.575 1.00 95.81 97 MET A O 1
ATOM 745 N N . ALA A 1 98 ? -6.526 2.570 -2.429 1.00 95.31 98 ALA A N 1
ATOM 746 C CA . ALA A 1 98 ? -6.318 3.954 -2.824 1.00 95.31 98 ALA A CA 1
ATOM 747 C C . ALA A 1 98 ? -7.307 4.398 -3.908 1.00 95.31 98 ALA A C 1
ATOM 749 O O . ALA A 1 98 ? -7.705 5.557 -3.890 1.00 95.31 98 ALA A O 1
ATOM 750 N N . GLN A 1 99 ? -7.739 3.512 -4.813 1.00 92.88 99 GLN A N 1
ATOM 751 C CA . GLN A 1 99 ? -8.769 3.785 -5.822 1.00 92.88 99 GLN A CA 1
ATOM 752 C C . GLN A 1 99 ? -10.197 3.774 -5.256 1.00 92.88 99 GLN A C 1
ATOM 754 O O . GLN A 1 99 ? -11.019 4.574 -5.695 1.00 92.88 99 GLN A O 1
ATOM 759 N N . ALA A 1 100 ? -10.481 2.957 -4.244 1.00 91.88 100 ALA A N 1
ATOM 760 C CA . ALA A 1 100 ? -11.798 2.884 -3.611 1.00 91.88 100 ALA A CA 1
ATOM 761 C C . ALA A 1 100 ? -12.091 4.037 -2.632 1.00 91.88 100 ALA A C 1
ATOM 763 O O . ALA A 1 100 ? -13.252 4.347 -2.389 1.00 91.88 100 ALA A O 1
ATOM 764 N N . ALA A 1 101 ? -11.064 4.660 -2.049 1.00 95.06 101 ALA A N 1
ATOM 765 C CA . ALA A 1 101 ? -11.238 5.696 -1.028 1.00 95.06 101 ALA A CA 1
ATOM 766 C C . ALA A 1 101 ? -11.430 7.114 -1.586 1.00 95.06 101 ALA A C 1
ATOM 768 O O . ALA A 1 101 ? -11.019 7.397 -2.700 1.00 95.06 101 ALA A O 1
ATOM 769 N N . ASP A 1 102 ? -11.964 8.036 -0.788 1.00 91.69 102 ASP A N 1
ATOM 770 C CA . ASP A 1 102 ? -11.992 9.482 -1.077 1.00 91.69 102 ASP A CA 1
ATOM 771 C C . ASP A 1 102 ? -10.870 10.229 -0.339 1.00 91.69 102 ASP A C 1
ATOM 773 O O . ASP A 1 102 ? -10.365 11.263 -0.787 1.00 91.69 102 ASP A O 1
ATOM 777 N N . PHE A 1 103 ? -10.464 9.684 0.810 1.00 94.75 103 PHE A N 1
ATOM 778 C CA . PHE A 1 103 ? -9.438 10.231 1.691 1.00 94.75 103 PHE A CA 1
ATOM 779 C C . PHE A 1 103 ? -8.505 9.126 2.178 1.00 94.75 103 PHE A C 1
ATOM 781 O O . PHE A 1 103 ? -8.892 7.961 2.241 1.00 94.75 103 PHE A O 1
ATOM 788 N N . GLY A 1 104 ? -7.294 9.486 2.601 1.00 96.56 104 GLY A N 1
ATOM 789 C CA . GLY A 1 104 ? -6.397 8.541 3.260 1.00 96.56 104 GLY A CA 1
ATOM 790 C C . GLY A 1 104 ? -5.799 9.025 4.568 1.00 96.56 104 GLY A C 1
ATOM 791 O O . GLY A 1 104 ? -5.464 10.199 4.722 1.00 96.56 104 GLY A O 1
ATOM 792 N N . LEU A 1 105 ? -5.602 8.084 5.488 1.00 97.50 105 LEU A N 1
ATOM 793 C CA . LEU A 1 105 ? -4.858 8.252 6.729 1.00 97.50 105 LEU A CA 1
ATOM 794 C C . LEU A 1 105 ? -3.763 7.180 6.807 1.00 97.50 105 LEU A C 1
ATOM 796 O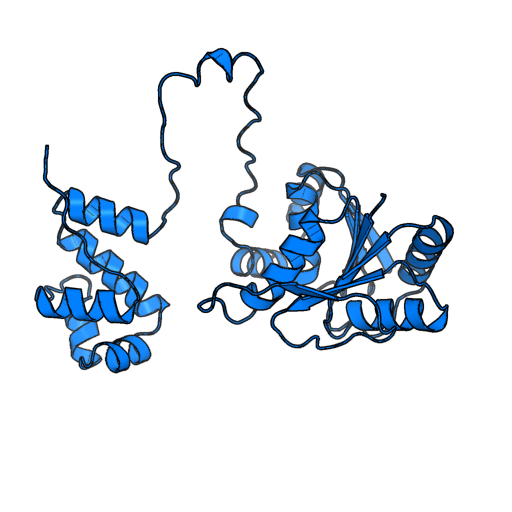 O . LEU A 1 105 ? -4.047 5.994 6.954 1.00 97.50 105 LEU A O 1
ATOM 800 N N . MET A 1 106 ? -2.508 7.612 6.727 1.00 98.00 106 MET A N 1
ATOM 801 C CA . MET A 1 106 ? -1.327 6.754 6.747 1.00 98.00 106 MET A CA 1
ATOM 802 C C . MET A 1 106 ? -0.557 6.932 8.053 1.00 98.00 106 MET A C 1
ATOM 804 O O . MET A 1 106 ? -0.050 8.015 8.342 1.00 98.00 106 MET A O 1
ATOM 808 N N . ILE A 1 107 ? -0.447 5.864 8.844 1.00 97.12 107 ILE A N 1
ATOM 809 C CA . ILE A 1 107 ? 0.253 5.870 10.135 1.00 97.12 107 ILE A CA 1
ATOM 810 C C . ILE A 1 107 ? 1.683 5.360 9.937 1.00 97.12 107 ILE A C 1
ATOM 812 O O . ILE A 1 107 ? 1.935 4.183 9.652 1.00 97.12 107 ILE A O 1
ATOM 816 N N . TRP A 1 108 ? 2.644 6.260 10.081 1.00 96.31 108 TRP A N 1
ATOM 817 C CA . TRP A 1 108 ? 4.011 6.066 9.629 1.00 96.31 108 TRP A CA 1
ATOM 818 C C . TRP A 1 108 ? 5.014 5.975 10.777 1.00 96.31 108 TRP A C 1
ATOM 820 O O . TRP A 1 108 ? 4.897 6.684 11.768 1.00 96.31 108 TRP A O 1
ATOM 830 N N . ASP A 1 109 ? 5.995 5.081 10.665 1.00 92.12 109 ASP A N 1
ATOM 831 C CA . ASP A 1 109 ? 7.098 4.914 11.626 1.00 92.12 109 ASP A CA 1
ATOM 832 C C . ASP A 1 109 ? 8.325 5.783 11.293 1.00 92.12 109 ASP A C 1
ATOM 834 O O . ASP A 1 109 ? 9.381 5.609 11.898 1.00 92.12 109 ASP A O 1
ATOM 838 N N . GLY A 1 110 ? 8.208 6.671 10.301 1.00 90.38 110 GLY A N 1
ATOM 839 C CA . GLY A 1 110 ? 9.319 7.476 9.792 1.00 90.38 110 GLY A CA 1
ATOM 840 C C . GLY A 1 110 ? 10.237 6.726 8.821 1.00 90.38 110 GLY A C 1
ATOM 841 O O . GLY A 1 110 ? 11.185 7.313 8.316 1.00 90.38 110 GLY A O 1
ATOM 842 N N . LYS A 1 111 ? 9.979 5.437 8.543 1.00 90.19 111 LYS A N 1
ATOM 843 C CA . LYS A 1 111 ? 10.892 4.584 7.761 1.00 90.19 111 LYS A CA 1
ATOM 844 C C . LYS A 1 111 ? 10.217 3.838 6.623 1.00 90.19 111 LYS A C 1
ATOM 846 O O . LYS A 1 111 ? 10.811 3.680 5.570 1.00 90.19 111 LYS A O 1
ATOM 851 N N . SER A 1 112 ? 8.992 3.355 6.817 1.00 91.50 112 SER A N 1
ATOM 852 C CA . SER A 1 112 ? 8.305 2.460 5.880 1.00 91.50 112 SER A CA 1
ATOM 853 C C . SER A 1 112 ? 8.033 3.138 4.529 1.00 91.50 11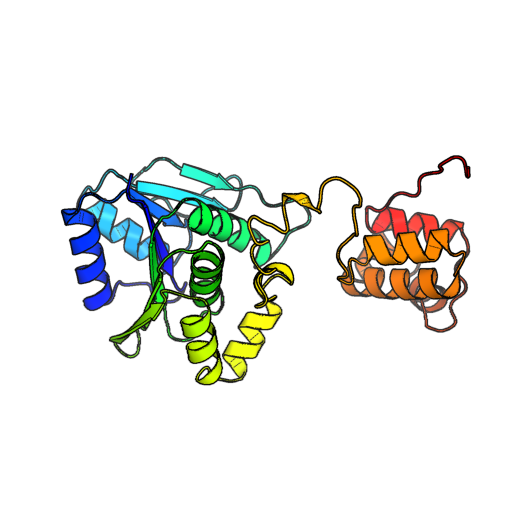2 SER A C 1
ATOM 855 O O . SER A 1 112 ? 7.140 3.990 4.459 1.00 91.50 112 SER A O 1
ATOM 857 N N . PRO A 1 113 ? 8.699 2.721 3.435 1.00 91.06 113 PRO A N 1
ATOM 858 C CA . PRO A 1 113 ? 8.466 3.310 2.118 1.00 91.06 113 PRO A CA 1
ATOM 859 C C . PRO A 1 113 ? 7.078 2.949 1.584 1.00 91.06 113 PRO A C 1
ATOM 861 O O . PRO A 1 113 ? 6.420 3.759 0.946 1.00 91.06 113 PRO A O 1
ATOM 864 N N . GLY A 1 114 ? 6.580 1.746 1.902 1.00 90.62 114 GLY A N 1
ATOM 865 C CA . GLY A 1 114 ? 5.251 1.297 1.473 1.00 90.62 114 GLY A CA 1
ATOM 866 C C . GLY A 1 114 ? 4.123 2.182 2.007 1.00 90.62 114 GLY A C 1
ATOM 867 O O . GLY A 1 114 ? 3.191 2.501 1.277 1.00 90.62 114 GLY A O 1
ATOM 868 N N . THR A 1 115 ? 4.247 2.645 3.254 1.00 94.88 115 THR A N 1
ATOM 869 C CA . THR A 1 115 ? 3.281 3.566 3.871 1.00 94.88 115 THR A CA 1
ATOM 870 C C . THR A 1 115 ? 3.249 4.908 3.142 1.00 94.88 115 THR A C 1
ATOM 872 O O . THR A 1 115 ? 2.182 5.462 2.893 1.00 94.88 115 THR A O 1
ATOM 875 N N . VAL A 1 116 ? 4.421 5.421 2.773 1.00 95.69 116 VAL A N 1
ATOM 876 C CA . VAL A 1 116 ? 4.561 6.687 2.048 1.00 95.69 116 VAL A CA 1
ATOM 877 C C . VAL A 1 116 ? 4.101 6.541 0.591 1.00 95.69 116 VAL A C 1
ATOM 879 O O . VAL A 1 116 ? 3.424 7.425 0.076 1.00 95.69 116 VAL A O 1
ATOM 882 N N . LEU A 1 117 ? 4.341 5.400 -0.063 1.00 94.94 117 LEU A N 1
ATOM 883 C CA . LEU A 1 117 ? 3.810 5.126 -1.405 1.00 94.94 117 LEU A CA 1
ATOM 884 C C . LEU A 1 117 ? 2.278 5.086 -1.444 1.00 94.94 117 LEU A C 1
ATOM 886 O O . LEU A 1 117 ? 1.691 5.456 -2.457 1.00 94.94 117 LEU A O 1
ATOM 890 N N . ASN A 1 118 ? 1.608 4.712 -0.352 1.00 96.25 118 ASN A N 1
ATOM 891 C CA . ASN A 1 118 ? 0.149 4.819 -0.274 1.00 96.25 118 ASN A CA 1
ATOM 892 C C . ASN A 1 118 ? -0.335 6.274 -0.322 1.00 96.25 118 ASN A C 1
ATOM 894 O O . ASN A 1 118 ? -1.370 6.542 -0.930 1.00 96.25 118 ASN A O 1
ATOM 898 N N . VAL A 1 119 ? 0.434 7.219 0.230 1.00 96.31 119 VAL A N 1
ATOM 899 C CA . VAL A 1 119 ? 0.166 8.659 0.072 1.00 96.31 119 VAL A CA 1
ATOM 900 C C . VAL A 1 119 ? 0.277 9.060 -1.397 1.00 96.31 119 VAL A C 1
ATOM 902 O O . VAL A 1 119 ? -0.637 9.694 -1.918 1.00 96.31 119 VAL A O 1
ATOM 905 N N . LEU A 1 120 ? 1.344 8.643 -2.088 1.00 93.94 120 LEU A N 1
ATOM 906 C CA . LEU A 1 120 ? 1.516 8.919 -3.518 1.00 93.94 120 LEU A CA 1
ATOM 907 C C . LEU A 1 120 ? 0.350 8.365 -4.350 1.00 93.94 120 LEU A C 1
ATOM 909 O O . LEU A 1 120 ? -0.191 9.079 -5.189 1.00 93.94 120 LEU A O 1
ATOM 913 N N . ARG A 1 121 ? -0.073 7.120 -4.094 1.00 93.75 121 ARG A N 1
ATOM 914 C CA . ARG A 1 121 ? -1.205 6.479 -4.791 1.00 93.75 121 ARG A CA 1
ATOM 915 C C . ARG A 1 121 ? -2.495 7.282 -4.650 1.00 93.75 121 ARG A C 1
ATOM 917 O O . ARG A 1 121 ? -3.187 7.495 -5.640 1.00 93.75 121 ARG A O 1
ATOM 924 N N . LEU A 1 122 ? -2.793 7.754 -3.440 1.00 92.88 122 LEU A N 1
ATOM 925 C CA . LEU A 1 122 ? -3.959 8.599 -3.178 1.00 92.88 122 LEU A CA 1
ATOM 926 C C . LEU A 1 122 ? -3.861 9.934 -3.922 1.00 92.88 122 LEU A C 1
ATOM 928 O O . LEU A 1 122 ? -4.801 10.320 -4.612 1.00 92.88 122 LEU A O 1
ATOM 932 N N . ILE A 1 123 ? -2.712 10.607 -3.847 1.00 91.44 123 ILE A N 1
ATOM 933 C CA . ILE A 1 123 ? -2.520 11.918 -4.478 1.00 91.44 123 ILE A CA 1
ATOM 934 C C . ILE A 1 123 ? -2.597 11.831 -6.002 1.00 91.44 123 ILE A C 1
ATOM 936 O O . ILE A 1 123 ? -3.239 12.672 -6.627 1.00 91.44 123 ILE A O 1
ATOM 940 N N . LYS A 1 124 ? -2.032 10.781 -6.608 1.00 87.31 124 LYS A N 1
ATOM 941 C CA . LYS A 1 124 ? -2.157 10.531 -8.053 1.00 87.31 124 LYS A CA 1
ATOM 942 C C . LYS A 1 124 ? -3.585 10.225 -8.487 1.00 87.31 124 LYS A C 1
ATOM 944 O O . LYS A 1 124 ? -3.948 10.533 -9.615 1.00 87.31 124 LYS A O 1
ATOM 949 N N . ALA A 1 125 ? -4.397 9.664 -7.598 1.00 86.44 125 ALA A N 1
ATOM 950 C CA . ALA A 1 125 ? -5.826 9.479 -7.818 1.00 86.44 125 ALA A CA 1
ATOM 951 C C . ALA A 1 125 ? -6.658 10.742 -7.492 1.00 86.44 125 ALA A C 1
ATOM 953 O O . ALA A 1 125 ? -7.882 10.664 -7.453 1.00 86.44 125 ALA A O 1
ATOM 954 N N . GLY A 1 126 ? -6.019 11.893 -7.235 1.00 86.12 126 GLY A N 1
ATOM 955 C CA . GLY A 1 126 ? -6.689 13.165 -6.936 1.00 86.12 126 GLY A CA 1
ATOM 956 C C . GLY A 1 126 ? -7.250 13.273 -5.514 1.00 86.12 126 GLY A C 1
ATOM 957 O O . GLY A 1 126 ? -8.104 14.119 -5.250 1.00 86.12 126 GLY A O 1
ATOM 958 N N . LYS A 1 127 ? -6.803 12.415 -4.589 1.00 91.19 127 LYS A N 1
ATOM 959 C CA . LYS A 1 127 ? -7.378 12.267 -3.243 1.00 91.19 127 LYS A CA 1
ATOM 960 C C . LYS A 1 127 ? -6.503 12.912 -2.189 1.00 91.19 127 LYS A C 1
ATOM 962 O O . LYS A 1 127 ? -5.278 12.910 -2.282 1.00 91.19 127 LYS A O 1
ATOM 967 N N . LYS A 1 128 ? -7.135 13.416 -1.131 1.00 92.00 128 LYS A N 1
ATOM 968 C CA . LYS A 1 128 ? -6.416 14.011 0.002 1.00 92.00 128 LYS A CA 1
ATOM 969 C C . LYS A 1 128 ? -5.897 12.912 0.922 1.00 92.00 128 LYS A C 1
ATOM 971 O O . LYS A 1 128 ? -6.622 11.974 1.248 1.00 92.00 128 LYS A O 1
ATOM 976 N N . ALA A 1 129 ? -4.668 13.061 1.394 1.00 96.19 129 ALA A N 1
ATOM 977 C CA . ALA A 1 129 ? -4.024 12.089 2.265 1.00 96.19 129 ALA A CA 1
ATOM 978 C C . ALA A 1 129 ? -3.373 12.768 3.471 1.00 96.19 129 ALA A C 1
ATOM 980 O O . ALA A 1 129 ? -2.853 13.878 3.383 1.00 96.19 129 ALA A O 1
ATOM 981 N N . VAL A 1 130 ? -3.383 12.089 4.611 1.00 95.94 130 VAL A N 1
ATOM 982 C CA . VAL A 1 130 ? -2.718 12.522 5.839 1.00 95.94 130 VAL A CA 1
ATOM 983 C C . VAL A 1 130 ? -1.668 11.485 6.207 1.00 95.94 130 VAL A C 1
ATOM 985 O O . VAL A 1 130 ? -2.000 10.320 6.396 1.00 95.94 130 VAL A O 1
ATOM 988 N N . LEU A 1 131 ? -0.414 11.908 6.339 1.00 96.44 131 LEU A N 1
ATOM 989 C CA . LEU A 1 131 ? 0.681 11.095 6.856 1.00 96.44 131 LEU A CA 1
ATOM 990 C C . LEU A 1 131 ? 0.949 11.500 8.304 1.00 96.44 131 LEU A C 1
ATOM 992 O O . LEU A 1 131 ? 1.333 12.636 8.581 1.00 96.44 131 LEU A O 1
ATOM 996 N N . LEU A 1 132 ? 0.739 10.574 9.229 1.00 94.06 132 LEU A N 1
ATOM 997 C CA . LEU A 1 132 ? 0.970 10.776 10.650 1.00 94.06 132 LEU A CA 1
ATOM 998 C C . LEU A 1 132 ? 2.239 10.038 11.054 1.00 94.06 132 LEU A C 1
ATOM 1000 O O . LEU A 1 132 ? 2.252 8.810 11.112 1.00 94.06 132 LEU A O 1
ATOM 1004 N N . ASN A 1 133 ? 3.294 10.788 11.352 1.00 92.06 133 ASN A N 1
ATOM 1005 C CA . ASN A 1 133 ? 4.528 10.237 11.877 1.00 92.06 133 ASN A CA 1
ATOM 1006 C C . ASN A 1 133 ? 4.360 9.916 13.371 1.00 92.06 133 ASN A C 1
ATOM 1008 O O . ASN A 1 133 ? 4.207 10.801 14.212 1.00 92.06 133 ASN A O 1
ATOM 1012 N N . SER A 1 134 ? 4.367 8.625 13.684 1.00 86.44 134 SER A N 1
ATOM 1013 C CA . SER A 1 134 ? 4.206 8.074 15.026 1.00 86.44 134 SER A CA 1
ATOM 1014 C C . SER A 1 134 ? 5.408 8.303 15.945 1.00 86.44 134 SER A C 1
ATOM 1016 O O . SER A 1 134 ? 5.215 8.321 17.158 1.00 86.44 134 SER A O 1
ATOM 1018 N N . THR A 1 135 ? 6.618 8.498 15.406 1.00 83.00 135 THR A N 1
ATOM 1019 C CA . THR A 1 135 ? 7.830 8.722 16.213 1.00 83.00 135 THR A CA 1
ATOM 1020 C C . THR A 1 135 ? 7.975 10.183 16.623 1.00 83.00 135 THR A C 1
ATOM 1022 O O . THR A 1 135 ? 8.346 10.470 17.756 1.00 83.00 135 THR A O 1
ATOM 1025 N N . GLU A 1 136 ? 7.630 11.105 15.725 1.00 81.62 136 GLU A N 1
ATOM 1026 C CA . GLU A 1 136 ? 7.762 12.555 15.935 1.00 81.62 136 GLU A CA 1
ATOM 1027 C C . GLU A 1 136 ? 6.447 13.243 16.330 1.00 81.62 136 GLU A C 1
ATOM 1029 O O . GLU A 1 136 ? 6.421 14.452 16.539 1.00 81.62 136 GLU A O 1
ATOM 1034 N N . ALA A 1 137 ? 5.331 12.505 16.364 1.00 76.44 137 ALA A N 1
ATOM 1035 C CA . ALA A 1 137 ? 3.973 13.045 16.509 1.00 76.44 137 ALA A CA 1
ATOM 1036 C C . ALA A 1 137 ? 3.620 14.156 15.490 1.00 76.44 137 ALA A C 1
ATOM 1038 O O . ALA A 1 137 ? 2.681 14.931 15.685 1.00 76.44 137 ALA A O 1
ATOM 1039 N N . LYS A 1 138 ? 4.350 14.218 14.370 1.00 87.75 138 LYS A N 1
ATOM 1040 C CA . LYS A 1 138 ? 4.162 15.196 13.297 1.00 87.75 138 LYS A CA 1
ATOM 1041 C C . LYS A 1 138 ? 3.125 14.695 12.300 1.00 87.75 138 LYS A C 1
ATOM 1043 O O . LYS A 1 138 ? 3.134 13.532 11.907 1.00 87.75 138 LYS A O 1
ATOM 1048 N N . THR A 1 139 ? 2.238 15.583 11.863 1.00 90.88 139 THR A N 1
ATOM 1049 C CA . THR A 1 139 ? 1.257 15.282 10.814 1.00 90.88 139 THR A CA 1
ATOM 1050 C C . THR A 1 139 ? 1.541 16.117 9.573 1.00 90.88 139 THR A C 1
ATOM 1052 O O . THR A 1 139 ? 1.655 17.337 9.665 1.00 90.88 139 THR A O 1
ATOM 1055 N N . THR A 1 140 ? 1.581 15.471 8.413 1.00 92.69 140 THR A N 1
ATOM 1056 C CA . THR A 1 140 ? 1.690 16.119 7.103 1.00 92.69 140 THR A CA 1
ATOM 1057 C C . THR A 1 140 ? 0.423 15.838 6.306 1.00 92.69 140 THR A C 1
ATOM 1059 O O . THR A 1 140 ? -0.039 14.702 6.246 1.00 92.69 140 THR A O 1
ATOM 1062 N N . THR A 1 141 ? -0.169 16.877 5.719 1.00 92.94 141 THR A N 1
ATOM 1063 C CA . THR A 1 141 ? -1.369 16.752 4.881 1.00 92.94 141 THR A CA 1
ATOM 1064 C C . THR A 1 141 ? -0.999 17.009 3.433 1.00 92.94 141 THR A C 1
ATOM 1066 O O . THR A 1 141 ? -0.331 17.994 3.141 1.00 92.94 141 THR A O 1
ATOM 1069 N N . PHE A 1 142 ? -1.484 16.149 2.551 1.00 92.75 142 PHE A N 1
ATOM 1070 C CA . PHE A 1 142 ? -1.275 16.195 1.116 1.00 92.75 142 PHE A CA 1
ATOM 1071 C C . PHE A 1 142 ? -2.627 16.416 0.444 1.00 92.75 142 PHE A C 1
ATOM 1073 O O . PHE A 1 142 ? -3.592 15.688 0.700 1.00 92.75 142 PHE A O 1
ATOM 1080 N N . LYS A 1 143 ? -2.712 17.451 -0.382 1.00 87.12 143 LYS A N 1
ATOM 1081 C CA . LYS A 1 143 ? -3.908 17.851 -1.129 1.00 87.12 143 LYS A CA 1
ATOM 1082 C C . LYS A 1 143 ? -3.667 17.817 -2.634 1.00 87.12 143 LYS A C 1
ATOM 1084 O O . LYS A 1 143 ? -4.625 17.625 -3.373 1.00 87.12 143 LYS A O 1
ATOM 1089 N N . ALA A 1 144 ? -2.425 18.009 -3.065 1.00 83.69 144 ALA A N 1
ATOM 1090 C CA . ALA A 1 144 ? -2.022 18.006 -4.462 1.00 83.69 144 ALA A CA 1
ATOM 1091 C C . ALA A 1 144 ? -0.629 17.384 -4.645 1.00 83.69 144 ALA A C 1
ATOM 1093 O O . ALA A 1 144 ? 0.104 17.152 -3.681 1.00 83.69 144 ALA A O 1
ATOM 1094 N N . ILE A 1 145 ? -0.249 17.148 -5.903 1.00 86.00 145 ILE A N 1
ATOM 1095 C CA . ILE A 1 145 ? 1.065 16.593 -6.257 1.00 86.00 145 ILE A CA 1
ATOM 1096 C C . ILE A 1 145 ? 2.227 17.492 -5.805 1.00 86.00 145 ILE A C 1
ATOM 1098 O O . ILE A 1 145 ? 3.266 16.986 -5.396 1.00 86.00 145 ILE A O 1
ATOM 1102 N N . SER A 1 146 ? 2.024 18.811 -5.752 1.00 84.81 146 SER A N 1
ATOM 1103 C CA . SER A 1 146 ? 3.012 19.768 -5.242 1.00 84.81 146 SER A CA 1
ATOM 1104 C C . SER A 1 146 ? 3.373 19.529 -3.771 1.00 84.81 146 SER A C 1
ATOM 1106 O O . SER A 1 146 ? 4.515 19.734 -3.370 1.00 84.81 146 SER A O 1
ATOM 1108 N N . ASP A 1 147 ? 2.421 19.060 -2.954 1.00 87.94 147 ASP A N 1
ATOM 1109 C CA . ASP A 1 147 ? 2.687 18.724 -1.548 1.00 87.94 147 ASP A CA 1
ATOM 1110 C C . ASP A 1 147 ? 3.585 17.483 -1.448 1.00 87.94 147 ASP A C 1
ATOM 1112 O O . ASP A 1 147 ? 4.434 17.379 -0.561 1.00 87.94 147 ASP A O 1
ATOM 1116 N N . TRP A 1 148 ? 3.410 16.542 -2.379 1.00 90.38 148 TRP A N 1
ATOM 1117 C CA . TRP A 1 148 ? 4.261 15.365 -2.503 1.00 90.38 148 TRP A CA 1
ATOM 1118 C C . TRP A 1 148 ? 5.680 15.738 -2.952 1.00 90.38 148 TRP A C 1
ATOM 1120 O O . TRP A 1 148 ? 6.649 15.266 -2.360 1.00 90.38 148 TRP A O 1
ATOM 1130 N N . GLU A 1 149 ? 5.823 16.626 -3.937 1.00 88.12 149 GLU A N 1
ATOM 1131 C CA . GLU A 1 149 ? 7.127 17.143 -4.374 1.00 88.12 149 GLU A CA 1
ATOM 1132 C C . GLU A 1 149 ? 7.856 17.873 -3.239 1.00 88.12 149 GLU A C 1
ATOM 1134 O O . GLU A 1 149 ? 9.034 17.609 -2.986 1.00 88.12 149 GLU A O 1
ATOM 1139 N N . ALA A 1 150 ? 7.145 18.726 -2.494 1.00 87.62 150 ALA A N 1
ATOM 1140 C CA . ALA A 1 150 ? 7.688 19.416 -1.328 1.00 87.62 150 ALA A CA 1
ATOM 1141 C C . ALA A 1 150 ? 8.125 18.435 -0.228 1.00 87.62 150 ALA A C 1
ATOM 1143 O O . ALA A 1 150 ? 9.183 18.617 0.378 1.00 87.62 150 ALA A O 1
ATOM 1144 N N . PHE A 1 151 ? 7.353 17.373 0.015 1.00 91.19 151 PHE A N 1
ATOM 1145 C CA . PHE A 1 151 ? 7.739 16.308 0.940 1.00 91.19 151 PHE A CA 1
ATOM 1146 C C . PHE A 1 151 ? 9.002 15.575 0.470 1.00 91.19 151 PHE A C 1
ATOM 1148 O O . PHE A 1 151 ? 9.932 15.411 1.257 1.00 91.19 151 PHE A O 1
ATOM 1155 N N . LEU A 1 152 ? 9.080 15.192 -0.810 1.00 87.75 152 LEU A N 1
ATOM 1156 C CA . LEU A 1 152 ? 10.257 14.527 -1.377 1.00 87.75 152 LEU A CA 1
ATOM 1157 C C . LEU A 1 152 ? 11.518 15.397 -1.333 1.00 87.75 152 LEU A C 1
ATOM 1159 O O . LEU A 1 152 ? 12.613 14.855 -1.188 1.00 87.75 152 LEU A O 1
ATOM 1163 N N . ALA A 1 153 ? 11.386 16.720 -1.448 1.00 86.69 153 ALA A N 1
ATOM 1164 C CA . ALA A 1 153 ? 12.512 17.649 -1.351 1.00 86.69 153 ALA A CA 1
ATOM 1165 C C . ALA A 1 153 ? 13.152 17.677 0.051 1.00 86.69 153 ALA A C 1
ATOM 1167 O O . ALA A 1 153 ? 14.346 17.939 0.169 1.00 86.69 153 ALA A O 1
ATOM 1168 N N . HIS A 1 154 ? 12.378 17.371 1.096 1.00 85.62 154 HIS A N 1
ATOM 1169 C CA . HIS A 1 154 ? 12.833 17.333 2.493 1.00 85.62 154 HIS A CA 1
ATOM 1170 C C . HIS A 1 154 ? 13.000 15.902 3.028 1.00 85.62 154 HIS A C 1
ATOM 1172 O O . HIS A 1 154 ? 13.226 15.703 4.221 1.00 85.62 154 HIS A O 1
ATOM 1178 N N . CYS A 1 155 ? 12.849 14.903 2.159 1.00 83.38 155 CYS A N 1
ATOM 1179 C CA . CYS A 1 155 ? 12.964 13.496 2.497 1.00 83.38 155 CYS A CA 1
ATOM 1180 C C . CYS A 1 155 ? 14.439 13.082 2.567 1.00 83.38 155 CYS A C 1
ATOM 1182 O O . CYS A 1 155 ? 15.243 13.476 1.720 1.00 83.38 155 CYS A O 1
ATOM 1184 N N . GLU A 1 156 ? 14.793 12.238 3.538 1.00 84.81 156 GLU A N 1
ATOM 1185 C CA . GLU A 1 156 ? 16.129 11.644 3.602 1.00 84.81 156 GLU A CA 1
ATOM 1186 C C . GLU A 1 156 ? 16.447 10.880 2.308 1.00 84.81 156 GLU A C 1
ATOM 1188 O O . GLU A 1 156 ? 15.582 10.206 1.737 1.00 84.81 156 GLU A O 1
ATOM 1193 N N . ALA A 1 157 ? 17.704 10.957 1.860 1.00 80.50 157 ALA A N 1
ATOM 1194 C CA . ALA A 1 157 ? 18.132 10.366 0.593 1.00 80.50 157 ALA A CA 1
ATOM 1195 C C . ALA A 1 157 ? 17.857 8.853 0.525 1.00 80.50 157 ALA A C 1
ATOM 1197 O O . ALA A 1 157 ? 17.363 8.375 -0.491 1.00 80.50 157 ALA A O 1
ATOM 1198 N N . GLY A 1 158 ? 18.099 8.118 1.619 1.00 80.81 158 GLY A N 1
ATOM 1199 C CA . GLY A 1 158 ? 17.851 6.673 1.678 1.00 80.81 158 GLY A CA 1
ATOM 1200 C C . GLY A 1 158 ? 16.376 6.314 1.492 1.00 80.81 158 GLY A C 1
ATOM 1201 O O . GLY A 1 158 ? 16.047 5.442 0.695 1.00 80.81 158 GLY A O 1
ATOM 1202 N N . LEU A 1 159 ? 15.473 7.051 2.147 1.00 83.38 159 LEU A N 1
ATOM 1203 C CA . LEU A 1 159 ? 14.036 6.854 1.972 1.00 83.38 159 LEU A CA 1
ATOM 1204 C C . LEU A 1 159 ? 13.596 7.192 0.540 1.00 83.38 159 LEU A C 1
ATOM 1206 O O . LEU A 1 159 ? 12.769 6.485 -0.024 1.00 83.38 159 LEU A O 1
ATOM 1210 N N . LYS A 1 160 ? 14.165 8.230 -0.081 1.00 84.62 160 LYS A N 1
ATOM 1211 C CA . LYS A 1 160 ? 13.862 8.577 -1.477 1.00 84.62 160 LYS A CA 1
ATOM 1212 C C . LYS A 1 160 ? 14.261 7.461 -2.449 1.00 84.62 160 LYS A C 1
ATOM 1214 O O . LYS A 1 160 ? 13.464 7.134 -3.328 1.00 84.62 160 LYS A O 1
ATOM 1219 N N . THR A 1 161 ? 15.437 6.863 -2.268 1.00 84.25 161 THR A N 1
ATOM 1220 C CA . THR A 1 161 ? 15.887 5.704 -3.056 1.00 84.25 161 THR A CA 1
ATOM 1221 C C . THR A 1 161 ? 14.944 4.516 -2.871 1.00 84.25 161 THR A C 1
ATOM 1223 O O . THR A 1 161 ? 14.440 3.972 -3.850 1.00 84.25 161 THR A O 1
ATOM 1226 N N . ASP A 1 162 ? 14.593 4.182 -1.627 1.00 83.94 162 ASP A N 1
ATOM 1227 C CA . ASP A 1 162 ? 13.661 3.089 -1.336 1.00 83.94 162 ASP A CA 1
ATOM 1228 C C . ASP A 1 162 ? 12.275 3.300 -1.972 1.00 83.94 162 ASP A C 1
ATOM 1230 O O . ASP A 1 162 ? 11.607 2.342 -2.370 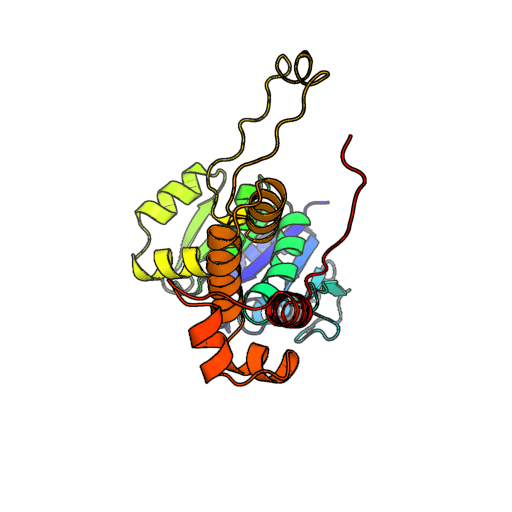1.00 83.94 162 ASP A O 1
ATOM 1234 N N . LEU A 1 163 ? 11.805 4.551 -2.036 1.00 88.12 163 LEU A N 1
ATOM 1235 C CA . LEU A 1 163 ? 10.550 4.898 -2.700 1.00 88.12 163 LEU A CA 1
ATOM 1236 C C . LEU A 1 163 ? 10.644 4.689 -4.215 1.00 88.12 163 LEU A C 1
ATOM 1238 O O . LEU A 1 163 ? 9.713 4.132 -4.794 1.00 88.12 163 LEU A O 1
ATOM 1242 N N . GLN A 1 164 ? 11.758 5.090 -4.832 1.00 85.75 164 GLN A N 1
ATOM 1243 C CA . GLN A 1 164 ? 12.023 4.909 -6.262 1.00 85.75 164 GLN A CA 1
ATOM 1244 C C . GLN A 1 164 ? 12.067 3.436 -6.659 1.00 85.75 164 GLN A C 1
ATOM 1246 O O . GLN A 1 164 ? 11.408 3.043 -7.615 1.00 85.75 164 GLN A O 1
ATOM 1251 N N . GLU A 1 165 ? 12.786 2.613 -5.897 1.00 83.44 165 GLU A N 1
ATOM 1252 C CA . GLU A 1 165 ? 12.940 1.180 -6.177 1.00 83.44 165 GLU A CA 1
ATOM 1253 C C . GLU A 1 165 ? 11.628 0.396 -6.028 1.00 83.44 165 GLU A C 1
ATOM 1255 O O . GLU A 1 165 ? 11.427 -0.645 -6.656 1.00 83.44 165 GLU A O 1
ATOM 1260 N N . ARG A 1 166 ? 10.724 0.868 -5.162 1.00 81.75 166 ARG A N 1
ATOM 1261 C CA . ARG A 1 166 ? 9.469 0.171 -4.838 1.00 81.75 166 ARG A CA 1
ATOM 1262 C C . ARG A 1 166 ? 8.265 0.696 -5.606 1.00 81.75 166 ARG A C 1
ATOM 1264 O O . ARG A 1 166 ? 7.274 -0.028 -5.735 1.00 81.75 166 ARG A O 1
ATOM 1271 N N . ALA A 1 167 ? 8.302 1.935 -6.080 1.00 82.00 167 ALA A N 1
ATOM 1272 C CA . ALA A 1 167 ? 7.270 2.458 -6.958 1.00 82.00 167 ALA A CA 1
ATOM 1273 C C . ALA A 1 167 ? 7.336 1.758 -8.318 1.00 82.00 167 ALA A C 1
ATOM 1275 O O . ALA A 1 167 ? 8.405 1.458 -8.838 1.00 82.00 167 ALA A O 1
ATOM 1276 N N . THR A 1 168 ? 6.180 1.505 -8.921 1.00 82.06 168 THR A N 1
ATOM 1277 C CA . THR A 1 168 ? 6.155 1.182 -10.354 1.00 82.06 168 THR A CA 1
ATOM 1278 C C . THR A 1 168 ? 6.559 2.417 -11.165 1.00 82.06 168 THR A C 1
ATOM 1280 O O . THR A 1 168 ? 6.326 3.538 -10.701 1.00 82.06 168 THR A O 1
ATOM 1283 N N . PRO A 1 169 ? 7.082 2.261 -12.395 1.00 75.56 169 PRO A N 1
ATOM 1284 C CA . PRO A 1 169 ? 7.374 3.401 -13.266 1.00 75.56 169 PRO A CA 1
ATOM 1285 C C . PRO A 1 169 ? 6.163 4.327 -13.444 1.00 75.56 169 PRO A C 1
ATOM 1287 O O . PRO A 1 169 ? 6.284 5.545 -13.337 1.00 75.56 169 PRO A O 1
ATOM 1290 N N . ALA A 1 170 ? 4.969 3.744 -13.596 1.00 77.06 170 ALA A N 1
ATOM 1291 C CA . ALA A 1 170 ? 3.715 4.483 -13.697 1.00 77.06 170 ALA A CA 1
ATOM 1292 C C . ALA A 1 170 ? 3.383 5.278 -12.425 1.00 77.06 170 ALA A C 1
ATOM 1294 O O . ALA A 1 170 ? 2.876 6.391 -12.524 1.00 77.06 170 ALA A O 1
ATOM 1295 N N . GLU A 1 171 ? 3.667 4.753 -11.228 1.00 80.56 171 GLU A N 1
ATOM 1296 C CA . GLU A 1 171 ? 3.505 5.492 -9.969 1.00 80.56 171 GLU A CA 1
ATOM 1297 C C . GLU A 1 171 ? 4.552 6.599 -9.836 1.00 80.56 171 GLU A C 1
ATOM 1299 O O . GLU A 1 171 ? 4.193 7.716 -9.466 1.00 80.56 171 GLU A O 1
ATOM 1304 N N . TRP A 1 172 ? 5.810 6.317 -10.183 1.00 83.12 172 TRP A N 1
ATOM 1305 C CA . TRP A 1 172 ? 6.924 7.249 -10.018 1.00 83.12 172 TRP A CA 1
ATOM 1306 C C . TRP A 1 172 ? 6.965 8.373 -11.059 1.00 83.12 172 TRP A C 1
ATOM 1308 O O . TRP A 1 172 ? 7.558 9.419 -10.806 1.00 83.12 172 TRP A O 1
ATOM 1318 N N . ALA A 1 173 ? 6.307 8.208 -12.207 1.00 75.31 173 ALA A N 1
ATOM 1319 C CA . ALA A 1 173 ? 6.116 9.283 -13.171 1.00 75.31 173 ALA A CA 1
ATOM 1320 C C . ALA A 1 173 ? 5.289 10.419 -12.532 1.00 75.31 173 ALA A C 1
ATOM 1322 O O . ALA A 1 173 ? 4.064 10.336 -12.420 1.00 75.31 173 ALA A O 1
ATOM 1323 N N . LEU A 1 174 ? 5.967 11.466 -12.050 1.00 58.28 174 LEU A N 1
ATOM 1324 C CA . LEU A 1 174 ? 5.347 12.631 -11.396 1.00 58.28 174 LEU A CA 1
ATOM 1325 C C . LEU A 1 174 ? 4.693 13.598 -12.391 1.00 58.28 174 LEU A C 1
ATOM 1327 O O . LEU A 1 174 ? 3.936 14.476 -11.990 1.00 58.28 174 LEU A O 1
ATOM 1331 N N . GLN A 1 175 ? 4.930 13.403 -13.688 1.00 48.25 175 GLN A N 1
ATOM 1332 C CA . GLN A 1 175 ? 4.201 14.089 -14.742 1.00 48.25 175 GLN A CA 1
ATOM 1333 C C . GLN A 1 175 ? 2.865 13.377 -14.953 1.00 48.25 175 GLN A C 1
ATOM 1335 O O . GLN A 1 175 ? 2.796 12.305 -15.554 1.00 48.25 175 GLN A O 1
ATOM 1340 N N . GLY A 1 176 ? 1.787 13.981 -14.453 1.00 38.94 176 GLY A N 1
ATOM 1341 C CA . GLY A 1 176 ? 0.495 13.778 -15.088 1.00 38.94 176 GLY A CA 1
ATOM 1342 C C . GLY A 1 176 ? 0.629 14.230 -16.539 1.00 38.94 176 GLY A C 1
ATOM 1343 O O . GLY A 1 176 ? 1.169 15.308 -16.793 1.00 38.94 176 GLY A O 1
ATOM 1344 N N . ALA A 1 177 ? 0.158 13.426 -17.491 1.00 32.69 177 ALA A N 1
ATOM 1345 C CA . ALA A 1 177 ? -0.201 13.997 -18.779 1.00 32.69 177 ALA A CA 1
ATOM 1346 C C . ALA A 1 177 ? -1.106 15.211 -18.487 1.00 32.69 177 ALA A C 1
ATOM 1348 O O . ALA A 1 177 ? -2.001 15.083 -17.637 1.00 32.69 177 ALA A O 1
ATOM 1349 N N . PRO A 1 178 ? -0.860 16.390 -19.087 1.00 35.12 178 PRO A N 1
ATOM 1350 C CA . PRO A 1 178 ? -1.784 17.503 -18.943 1.00 35.12 178 PRO A CA 1
ATOM 1351 C C . PRO A 1 178 ? -3.178 16.991 -19.307 1.00 35.12 178 PRO A C 1
ATOM 1353 O O . PRO A 1 178 ? -3.338 16.271 -20.295 1.00 35.12 178 PRO A O 1
ATOM 1356 N N . GLN A 1 179 ? -4.175 17.299 -18.474 1.00 40.12 179 GLN A N 1
ATOM 1357 C CA . GLN A 1 179 ? -5.560 17.077 -18.871 1.00 40.12 179 GLN A CA 1
ATOM 1358 C C . GLN A 1 179 ? -5.748 17.804 -20.208 1.00 40.12 179 GLN A C 1
ATOM 1360 O O . GLN A 1 179 ? -5.441 18.998 -20.260 1.00 40.12 179 GLN A O 1
ATOM 1365 N N . PRO A 1 180 ? -6.174 17.111 -21.277 1.00 37.50 180 PRO A N 1
ATOM 1366 C CA . PRO A 1 180 ? -6.410 17.776 -22.544 1.00 37.50 180 PRO A CA 1
ATOM 1367 C C . PRO A 1 180 ? -7.450 18.870 -22.317 1.00 37.50 180 PRO A C 1
ATOM 1369 O O . PRO A 1 180 ? -8.477 18.634 -21.670 1.00 37.50 180 PRO A O 1
ATOM 1372 N N . ASP A 1 181 ? -7.158 20.068 -22.822 1.00 39.00 181 ASP A N 1
ATOM 1373 C CA . ASP A 1 181 ? -8.125 21.157 -22.864 1.00 39.00 181 ASP A CA 1
ATOM 1374 C C . ASP A 1 181 ? -9.376 20.650 -23.612 1.00 39.00 181 ASP A C 1
ATOM 1376 O O . ASP A 1 181 ? -9.301 19.774 -24.481 1.00 39.00 181 ASP A O 1
ATOM 1380 N N . LEU A 1 182 ? -10.549 21.198 -23.304 1.00 38.53 182 LEU A N 1
ATOM 1381 C CA . LEU A 1 182 ? -11.793 20.909 -24.022 1.00 38.53 182 LEU A CA 1
ATOM 1382 C C . LEU A 1 182 ? -11.617 21.084 -25.546 1.00 38.53 182 LEU A C 1
ATOM 1384 O O . LEU A 1 182 ? -12.272 20.409 -26.339 1.00 38.53 182 LEU A O 1
ATOM 1388 N N . LEU A 1 183 ? -10.687 21.954 -25.949 1.00 45.59 183 LEU A N 1
ATOM 1389 C CA . LEU A 1 183 ? -10.289 22.197 -27.335 1.00 45.59 183 LEU A CA 1
ATOM 1390 C C . LEU A 1 183 ? -9.330 21.139 -27.922 1.00 45.59 183 LEU A C 1
ATOM 1392 O O . LEU A 1 183 ? -9.307 20.968 -29.144 1.00 45.59 183 LEU A O 1
ATOM 1396 N N . ASP A 1 184 ? -8.587 20.399 -27.096 1.00 39.31 184 ASP A N 1
ATOM 1397 C CA . ASP A 1 184 ? -7.728 19.283 -27.524 1.00 39.31 184 ASP A CA 1
ATOM 1398 C C . ASP A 1 184 ? -8.542 18.007 -27.785 1.00 39.31 184 ASP A C 1
ATOM 1400 O O . ASP A 1 184 ? -8.247 17.253 -28.716 1.00 39.31 184 ASP A O 1
ATOM 1404 N N . LEU A 1 185 ? -9.642 17.810 -27.047 1.00 39.38 185 LEU A N 1
ATOM 1405 C CA . LEU A 1 185 ? -10.589 16.706 -27.265 1.00 39.38 185 LEU A CA 1
ATOM 1406 C C . LEU A 1 185 ? -11.263 16.762 -28.646 1.00 39.38 185 LEU A C 1
ATOM 1408 O O . LEU A 1 185 ? -11.591 15.723 -29.216 1.00 39.38 185 LEU A O 1
ATOM 1412 N N . ALA A 1 186 ? -11.421 17.957 -29.220 1.00 41.25 186 ALA A N 1
ATOM 1413 C CA . ALA A 1 186 ? -11.974 18.136 -30.562 1.00 41.25 186 ALA A CA 1
ATOM 1414 C C . ALA A 1 186 ? -10.961 17.827 -31.684 1.00 41.25 186 ALA A C 1
ATOM 1416 O O . ALA A 1 186 ? -11.362 17.540 -32.811 1.00 41.25 186 ALA A O 1
ATOM 1417 N N . LYS A 1 187 ? -9.652 17.861 -31.392 1.00 36.47 187 LYS A N 1
ATOM 1418 C CA . LYS A 1 187 ? -8.582 17.568 -32.364 1.00 36.47 187 LYS A CA 1
ATOM 1419 C C . LYS A 1 187 ? -8.116 16.110 -32.327 1.00 36.47 187 LYS A C 1
ATOM 1421 O O . LYS A 1 187 ? -7.600 15.616 -33.324 1.00 36.47 187 LYS A O 1
ATOM 1426 N N . ALA A 1 188 ? -8.342 15.401 -31.222 1.00 36.00 188 ALA A N 1
ATOM 1427 C CA . ALA A 1 188 ? -7.910 14.014 -31.021 1.00 36.00 188 ALA A CA 1
ATOM 1428 C C . ALA A 1 188 ? -8.759 12.948 -31.753 1.00 36.00 188 ALA A C 1
ATOM 1430 O O . ALA A 1 188 ? -8.549 11.755 -31.554 1.00 36.00 188 ALA A O 1
ATOM 1431 N N . SER A 1 189 ? -9.696 13.335 -32.626 1.00 38.97 189 SER A N 1
ATOM 1432 C CA . SER A 1 189 ? -10.500 12.374 -33.396 1.00 38.97 189 SER A CA 1
ATOM 1433 C C . SER A 1 189 ? -9.767 11.763 -34.605 1.00 38.97 189 SER A C 1
ATOM 1435 O O . SER A 1 189 ? -10.381 10.970 -35.319 1.00 38.97 189 SER A O 1
ATOM 1437 N N . SER A 1 190 ? -8.500 12.101 -34.887 1.00 40.56 190 SER A N 1
ATOM 1438 C CA . SER A 1 190 ? -7.874 11.665 -36.149 1.00 40.56 190 SER A CA 1
ATOM 1439 C C . SER A 1 190 ? -6.444 11.125 -36.112 1.00 40.56 190 SER A C 1
ATOM 1441 O O . SER A 1 190 ? -5.917 10.857 -37.186 1.00 40.56 190 SER A O 1
ATOM 1443 N N . ALA A 1 191 ? -5.799 10.898 -34.967 1.00 39.94 191 ALA A N 1
ATOM 1444 C CA . ALA A 1 191 ? -4.531 10.155 -34.960 1.00 39.94 191 ALA A CA 1
ATOM 1445 C C . ALA A 1 191 ? -4.160 9.670 -33.556 1.00 39.94 191 ALA A C 1
ATOM 1447 O O . ALA A 1 191 ? -4.082 10.468 -32.627 1.00 39.94 191 ALA A O 1
ATOM 1448 N N . LEU A 1 192 ? -3.886 8.372 -33.421 1.00 32.66 192 LEU A N 1
ATOM 1449 C CA . LEU A 1 192 ? -3.206 7.799 -32.259 1.00 32.66 192 LEU A CA 1
ATOM 1450 C C . LEU A 1 192 ? -1.693 8.056 -32.375 1.00 32.66 192 LEU A C 1
ATOM 1452 O O . LEU A 1 192 ? -1.126 7.777 -33.433 1.00 32.66 192 LEU A O 1
ATOM 1456 N N . PRO A 1 193 ? -1.024 8.486 -31.293 1.00 39.53 193 PRO A N 1
ATOM 1457 C CA . PRO A 1 193 ? 0.367 8.113 -31.062 1.00 39.53 193 PRO A CA 1
ATOM 1458 C C . PRO A 1 193 ? 0.546 7.380 -29.720 1.00 39.53 193 PRO A C 1
ATOM 1460 O O . PRO A 1 193 ? -0.020 7.761 -28.696 1.00 39.53 193 PRO A O 1
ATOM 1463 N N . GLU A 1 194 ? 1.346 6.313 -29.756 1.00 35.31 194 GLU A N 1
ATOM 1464 C CA . GLU A 1 194 ? 1.735 5.459 -28.623 1.00 35.31 194 GLU A CA 1
ATOM 1465 C C . GLU A 1 194 ? 2.675 6.168 -27.621 1.00 35.31 194 GLU A C 1
ATOM 1467 O O . GLU A 1 194 ? 3.431 7.058 -28.026 1.00 35.31 194 GLU A O 1
ATOM 1472 N N . PRO A 1 195 ? 2.694 5.783 -26.323 1.00 38.38 195 PRO A N 1
ATOM 1473 C CA . PRO A 1 195 ? 3.579 6.396 -25.342 1.00 38.38 195 PRO A CA 1
ATOM 1474 C C . PRO A 1 195 ? 4.930 5.675 -25.230 1.00 38.38 195 PRO A C 1
ATOM 1476 O O . PRO A 1 195 ? 5.015 4.466 -25.028 1.00 38.38 195 PRO A O 1
ATOM 1479 N N . ALA A 1 196 ? 5.994 6.475 -25.276 1.00 40.94 196 ALA A N 1
ATOM 1480 C CA . ALA A 1 196 ? 7.366 6.081 -25.008 1.00 40.94 196 ALA A CA 1
ATOM 1481 C C . ALA A 1 196 ? 7.615 5.874 -23.501 1.00 40.94 196 ALA A C 1
ATOM 1483 O O . ALA A 1 196 ? 7.701 6.820 -22.718 1.00 40.94 196 ALA A O 1
ATOM 1484 N N . GLY A 1 197 ? 7.783 4.613 -23.125 1.00 40.31 197 GLY A N 1
ATOM 1485 C CA . GLY A 1 197 ? 8.546 4.126 -21.980 1.00 40.31 197 GLY A CA 1
ATOM 1486 C C . GLY A 1 197 ? 9.210 2.824 -22.432 1.00 40.31 197 GLY A C 1
ATOM 1487 O O . GLY A 1 197 ? 8.674 2.174 -23.325 1.00 40.31 197 GLY A O 1
ATOM 1488 N N . LEU A 1 198 ? 10.374 2.470 -21.881 1.00 46.94 198 LEU A N 1
ATOM 1489 C CA . LEU A 1 198 ? 11.080 1.208 -22.164 1.00 46.94 198 LEU A CA 1
ATOM 1490 C C . LEU A 1 198 ? 10.260 0.015 -21.641 1.00 46.94 198 LEU A C 1
ATOM 1492 O O . LEU A 1 198 ? 10.579 -0.608 -20.630 1.00 46.94 198 LEU A O 1
ATOM 1496 N N . ASP A 1 199 ? 9.145 -0.259 -22.299 1.00 61.81 199 ASP A N 1
ATOM 1497 C CA . ASP A 1 199 ? 8.455 -1.525 -22.223 1.00 61.81 199 ASP A CA 1
ATOM 1498 C C . ASP A 1 199 ? 9.317 -2.491 -23.036 1.00 61.81 199 ASP A C 1
ATOM 1500 O O . ASP A 1 199 ? 9.362 -2.424 -24.264 1.00 61.81 199 ASP A O 1
ATOM 1504 N N . LEU A 1 200 ? 10.120 -3.302 -22.342 1.00 64.25 200 LEU A N 1
ATOM 1505 C CA . LEU A 1 200 ? 11.076 -4.216 -22.974 1.00 64.25 200 LEU A CA 1
ATOM 1506 C C . LEU A 1 200 ? 10.372 -5.170 -23.959 1.00 64.25 200 LEU A C 1
ATOM 1508 O O . LEU A 1 200 ? 11.002 -5.609 -24.921 1.00 64.25 200 LEU A O 1
ATOM 1512 N N . ASP A 1 201 ? 9.067 -5.411 -23.776 1.00 65.44 201 ASP A N 1
ATOM 1513 C CA . ASP A 1 201 ? 8.218 -6.168 -24.697 1.00 65.44 201 ASP A CA 1
ATOM 1514 C C . ASP A 1 201 ? 7.864 -5.353 -25.960 1.00 65.44 201 ASP A C 1
ATOM 1516 O O . ASP A 1 201 ? 7.788 -5.896 -27.065 1.00 65.44 201 ASP A O 1
ATOM 1520 N N . VAL A 1 202 ? 7.698 -4.034 -25.845 1.00 72.69 202 VAL A N 1
ATOM 1521 C CA . VAL A 1 202 ? 7.544 -3.130 -26.999 1.00 72.69 202 VAL A CA 1
ATOM 1522 C C . VAL A 1 202 ? 8.872 -2.980 -27.735 1.00 72.69 202 VAL A C 1
ATOM 1524 O O . VAL A 1 202 ? 8.901 -3.100 -28.958 1.00 72.69 202 VAL A O 1
ATOM 1527 N N . GLU A 1 203 ? 9.985 -2.794 -27.025 1.00 78.88 203 GLU A N 1
ATOM 1528 C CA . GLU A 1 203 ? 11.300 -2.644 -27.657 1.00 78.88 203 GLU A CA 1
ATOM 1529 C C . GLU A 1 203 ? 11.758 -3.908 -28.379 1.00 78.88 203 GLU A C 1
ATOM 1531 O O . GLU A 1 203 ? 12.305 -3.818 -29.479 1.00 78.88 203 GLU A O 1
ATOM 1536 N N . ILE A 1 204 ? 11.527 -5.095 -27.803 1.00 83.81 204 ILE A N 1
ATOM 1537 C CA . ILE A 1 204 ? 11.891 -6.343 -28.477 1.00 83.81 204 ILE A CA 1
ATOM 1538 C C . ILE A 1 204 ? 11.047 -6.542 -29.742 1.00 83.81 204 ILE A C 1
ATOM 1540 O O . ILE A 1 204 ? 11.585 -6.954 -30.768 1.00 83.81 204 ILE A O 1
ATOM 1544 N N . ASN A 1 205 ? 9.761 -6.169 -29.718 1.00 82.31 205 ASN A N 1
ATOM 1545 C CA . ASN A 1 205 ? 8.890 -6.204 -30.895 1.00 82.31 205 ASN A CA 1
ATOM 1546 C C . ASN A 1 205 ? 9.300 -5.170 -31.953 1.00 82.31 205 ASN A C 1
ATOM 1548 O O . ASN A 1 205 ? 9.305 -5.486 -33.143 1.00 82.31 205 ASN A O 1
ATOM 1552 N N . GLN A 1 206 ? 9.703 -3.966 -31.543 1.00 83.94 206 GLN A N 1
ATOM 1553 C CA . GLN A 1 206 ? 10.246 -2.949 -32.446 1.00 83.94 206 GLN A CA 1
ATOM 1554 C C . GLN A 1 206 ? 11.554 -3.417 -33.095 1.00 83.94 206 GLN A C 1
ATOM 1556 O O . GLN A 1 206 ? 11.709 -3.299 -34.310 1.00 83.94 206 GLN A O 1
ATOM 1561 N N . ALA A 1 207 ? 12.470 -4.006 -32.322 1.00 85.44 207 ALA A N 1
ATOM 1562 C CA . ALA A 1 207 ? 13.728 -4.541 -32.836 1.00 85.44 207 ALA A CA 1
ATOM 1563 C C . ALA A 1 207 ? 13.502 -5.723 -33.798 1.00 85.44 207 ALA A C 1
ATOM 1565 O O . ALA A 1 207 ? 14.138 -5.790 -34.851 1.00 85.44 207 ALA A O 1
ATOM 1566 N N . LEU A 1 208 ? 12.550 -6.614 -33.487 1.00 84.25 208 LEU A N 1
ATOM 1567 C CA . LEU A 1 208 ? 12.120 -7.694 -34.382 1.00 84.25 208 LEU A CA 1
ATOM 1568 C C . LEU A 1 208 ? 11.517 -7.149 -35.686 1.00 84.25 208 LEU A C 1
ATOM 1570 O O . LEU A 1 208 ? 11.854 -7.644 -36.760 1.00 84.25 208 LEU A O 1
ATOM 1574 N N . GLY A 1 209 ? 10.673 -6.115 -35.608 1.00 83.38 209 GLY A N 1
ATOM 1575 C CA . GLY A 1 209 ? 10.069 -5.463 -36.774 1.00 83.38 209 GLY A CA 1
ATOM 1576 C C . GLY A 1 209 ? 11.079 -4.716 -37.650 1.00 83.38 209 GLY A C 1
ATOM 1577 O O . GLY A 1 209 ? 10.959 -4.726 -38.872 1.00 83.38 209 GLY A O 1
ATOM 1578 N N . ALA A 1 210 ? 12.105 -4.119 -37.039 1.00 84.81 210 ALA A N 1
ATOM 1579 C CA . ALA A 1 210 ? 13.201 -3.446 -37.735 1.00 84.81 210 ALA A CA 1
ATOM 1580 C C . ALA A 1 210 ? 14.269 -4.413 -38.286 1.00 84.81 210 ALA A C 1
ATOM 1582 O O . ALA A 1 210 ? 15.159 -3.986 -39.021 1.00 84.81 210 ALA A O 1
ATOM 1583 N N . GLY A 1 211 ? 14.207 -5.704 -37.934 1.00 83.44 211 GLY A N 1
ATOM 1584 C CA . GLY A 1 211 ? 15.217 -6.695 -38.311 1.00 83.44 211 GLY A CA 1
ATOM 1585 C C . GLY A 1 211 ? 16.571 -6.503 -37.615 1.00 83.44 211 GLY A C 1
ATOM 1586 O O . GLY A 1 211 ? 17.581 -7.020 -38.097 1.00 83.44 211 GLY A O 1
ATOM 1587 N N . ASP A 1 212 ? 16.617 -5.777 -36.493 1.00 86.44 212 ASP A N 1
ATOM 1588 C CA . ASP A 1 212 ? 17.847 -5.523 -35.738 1.00 86.44 212 ASP A CA 1
ATOM 1589 C C . ASP A 1 212 ? 18.155 -6.689 -34.791 1.00 86.44 212 ASP A C 1
ATOM 1591 O O . ASP A 1 212 ? 17.803 -6.706 -33.607 1.00 86.44 212 ASP A O 1
ATOM 1595 N N . SER A 1 213 ? 18.840 -7.695 -35.331 1.00 84.94 213 SER A N 1
ATOM 1596 C CA . SER A 1 213 ? 19.202 -8.901 -34.588 1.00 84.94 213 SER A CA 1
ATOM 1597 C C . SER A 1 213 ? 20.098 -8.623 -33.378 1.00 84.94 213 SER A C 1
ATOM 1599 O O . SER A 1 213 ? 19.949 -9.296 -32.360 1.00 84.94 213 SER A O 1
ATOM 1601 N N . ARG A 1 214 ? 20.991 -7.625 -33.432 1.00 85.00 214 ARG A N 1
ATOM 1602 C CA . ARG A 1 214 ? 21.874 -7.295 -32.300 1.00 85.00 214 ARG A CA 1
ATOM 1603 C C . ARG A 1 214 ? 21.081 -6.718 -31.141 1.00 85.00 214 ARG A C 1
ATOM 1605 O O . ARG A 1 214 ? 21.263 -7.157 -30.005 1.00 85.00 214 ARG A O 1
ATOM 1612 N N . ARG A 1 215 ? 20.168 -5.789 -31.434 1.00 84.62 215 ARG A N 1
ATOM 1613 C CA . ARG A 1 215 ? 19.315 -5.188 -30.409 1.00 84.62 215 ARG A CA 1
ATOM 1614 C C . ARG A 1 215 ? 18.394 -6.222 -29.762 1.00 84.62 215 ARG A C 1
ATOM 1616 O O . ARG A 1 215 ? 18.236 -6.210 -28.545 1.00 84.62 215 ARG A O 1
ATOM 1623 N N . VAL A 1 216 ? 17.861 -7.170 -30.541 1.00 87.50 216 VAL A N 1
ATOM 1624 C CA . VAL A 1 216 ? 17.072 -8.296 -30.006 1.00 87.50 216 VAL A CA 1
ATOM 1625 C C . VAL A 1 216 ? 17.883 -9.129 -29.006 1.00 87.50 216 VAL A C 1
ATOM 1627 O O . VAL A 1 216 ? 17.387 -9.440 -27.925 1.00 87.50 216 VAL A O 1
ATOM 1630 N N . VAL A 1 217 ? 19.133 -9.476 -29.329 1.00 89.00 217 VAL A N 1
ATOM 1631 C CA . VAL A 1 217 ? 19.996 -10.281 -28.443 1.00 89.00 217 VAL A CA 1
ATOM 1632 C C . VAL A 1 217 ? 20.345 -9.531 -27.158 1.00 89.00 217 VAL A C 1
ATOM 1634 O O . VAL A 1 217 ? 20.303 -10.117 -26.075 1.00 89.00 217 VAL A O 1
ATOM 1637 N N . GLU A 1 218 ? 20.643 -8.237 -27.260 1.00 85.81 218 GLU A N 1
ATOM 1638 C CA . GLU A 1 218 ? 20.933 -7.382 -26.109 1.00 85.81 218 GLU A CA 1
ATOM 1639 C C . GLU A 1 218 ? 19.739 -7.307 -25.145 1.00 85.81 218 GLU A C 1
ATOM 1641 O O . GLU A 1 218 ? 19.894 -7.536 -23.940 1.00 85.81 218 GLU A O 1
ATOM 1646 N N . LEU A 1 219 ? 18.543 -7.045 -25.681 1.00 88.19 219 LEU A N 1
ATOM 1647 C CA . LEU A 1 219 ? 17.303 -6.958 -24.911 1.00 88.19 219 LEU A CA 1
ATOM 1648 C C . LEU A 1 219 ? 16.964 -8.297 -24.252 1.00 88.19 219 LEU A C 1
ATOM 1650 O O . LEU A 1 219 ? 16.715 -8.338 -23.047 1.00 88.19 219 LEU A O 1
ATOM 1654 N N . LEU A 1 220 ? 17.057 -9.405 -24.993 1.00 87.75 220 LEU A N 1
ATOM 1655 C CA . LEU A 1 220 ? 16.874 -10.751 -24.441 1.00 87.75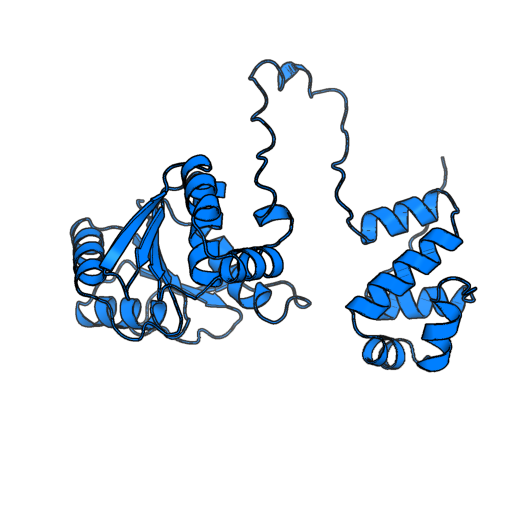 220 LEU A CA 1
ATOM 1656 C C . LEU A 1 220 ? 17.864 -11.060 -23.321 1.00 87.75 220 LEU A C 1
ATOM 1658 O O . LEU A 1 220 ? 17.484 -11.649 -22.311 1.00 87.75 220 LEU A O 1
ATOM 1662 N N . GLY A 1 221 ? 19.126 -10.661 -23.477 1.00 86.19 221 GLY A N 1
ATOM 1663 C CA . GLY A 1 221 ? 20.142 -10.835 -22.446 1.00 86.19 221 GLY A CA 1
ATOM 1664 C C . GLY A 1 221 ? 19.829 -10.049 -21.178 1.00 86.19 221 GLY A C 1
ATOM 1665 O O . GLY A 1 221 ? 20.029 -10.564 -20.079 1.00 86.19 221 GLY A O 1
ATOM 1666 N N . THR A 1 222 ? 19.319 -8.827 -21.316 1.00 85.25 222 THR A N 1
ATOM 1667 C CA . THR A 1 222 ? 18.899 -7.991 -20.183 1.00 85.25 222 THR A CA 1
ATOM 1668 C C . THR A 1 222 ? 17.706 -8.606 -19.461 1.00 85.25 222 THR A C 1
ATOM 1670 O O . THR A 1 222 ? 17.816 -8.897 -18.270 1.00 85.25 222 THR A O 1
ATOM 1673 N N . ILE A 1 223 ? 16.644 -8.961 -20.189 1.00 84.62 223 ILE A N 1
ATOM 1674 C CA . ILE A 1 223 ? 15.451 -9.603 -19.615 1.00 84.62 223 ILE A CA 1
ATOM 1675 C C . ILE A 1 223 ? 15.817 -10.935 -18.934 1.00 84.62 223 ILE A C 1
ATOM 1677 O O . ILE A 1 223 ? 15.386 -11.208 -17.815 1.00 84.62 223 ILE A O 1
ATOM 1681 N N . ALA A 1 224 ? 16.664 -11.760 -19.560 1.00 83.88 224 ALA A N 1
ATOM 1682 C CA . ALA A 1 224 ? 17.091 -13.041 -18.996 1.00 83.88 224 ALA A CA 1
ATOM 1683 C C . ALA A 1 224 ? 17.933 -12.894 -17.715 1.00 83.88 224 ALA A C 1
ATOM 1685 O O . ALA A 1 224 ? 17.858 -13.746 -16.823 1.00 83.88 224 ALA A O 1
ATOM 1686 N N . ARG A 1 225 ? 18.741 -11.831 -17.597 1.00 81.38 225 ARG A N 1
ATOM 1687 C CA . ARG A 1 225 ? 19.501 -11.533 -16.371 1.00 81.38 225 ARG A CA 1
ATOM 1688 C C . ARG A 1 225 ? 18.580 -11.063 -15.252 1.00 81.38 225 ARG A C 1
ATOM 1690 O O . ARG A 1 225 ? 18.709 -11.581 -14.143 1.00 81.38 225 ARG A O 1
ATOM 1697 N N . ASP A 1 226 ? 17.632 -10.185 -15.561 1.00 79.06 226 ASP A N 1
ATOM 1698 C CA . ASP A 1 226 ? 16.655 -9.661 -14.601 1.00 79.06 226 ASP A CA 1
ATOM 1699 C C . ASP A 1 226 ? 15.717 -10.761 -14.081 1.00 79.06 226 ASP A C 1
ATOM 1701 O O . ASP A 1 226 ? 15.376 -10.793 -12.898 1.00 79.06 226 ASP A O 1
ATOM 1705 N N . HIS A 1 227 ? 15.365 -11.727 -14.936 1.00 75.94 227 HIS A N 1
ATOM 1706 C CA . HIS A 1 227 ? 14.594 -12.914 -14.554 1.00 75.94 227 HIS A CA 1
ATOM 1707 C C . HIS A 1 227 ? 15.412 -13.955 -13.762 1.00 75.94 227 HIS A C 1
ATOM 1709 O O . HIS A 1 227 ? 14.858 -14.841 -13.109 1.00 75.94 227 HIS A O 1
ATOM 1715 N N . GLY A 1 228 ? 16.743 -13.838 -13.789 1.00 82.12 228 GLY A N 1
ATOM 1716 C CA . GLY A 1 228 ? 17.684 -14.740 -13.138 1.00 82.12 228 GLY A CA 1
ATOM 1717 C C . GLY A 1 228 ? 18.179 -15.848 -14.069 1.00 82.12 228 GLY A C 1
ATOM 1718 O O . GLY A 1 228 ? 17.488 -16.830 -14.340 1.00 82.12 228 GLY A O 1
ATOM 1719 N N . MET A 1 229 ? 19.451 -15.762 -14.465 1.00 84.88 229 MET A N 1
ATOM 1720 C CA . MET A 1 229 ? 20.060 -16.660 -15.460 1.00 84.88 229 MET A CA 1
ATOM 1721 C C . MET A 1 229 ? 20.007 -18.153 -15.083 1.00 84.88 229 MET A C 1
ATOM 1723 O O . MET A 1 229 ? 19.906 -19.017 -15.950 1.00 84.88 229 MET A O 1
ATOM 1727 N N . SER A 1 230 ? 20.060 -18.479 -13.788 1.00 81.56 230 SER A N 1
ATOM 1728 C CA . SER A 1 230 ? 19.939 -19.866 -13.310 1.00 81.56 230 SER A CA 1
ATOM 1729 C C . SER A 1 230 ? 18.532 -20.441 -13.515 1.00 81.56 230 SER A C 1
ATOM 1731 O O . SER A 1 230 ? 18.396 -21.637 -13.760 1.00 81.56 230 SER A O 1
ATOM 1733 N N . GLN A 1 231 ? 17.498 -19.602 -13.419 1.00 73.62 231 GLN A N 1
ATOM 1734 C CA . GLN A 1 231 ? 16.110 -20.001 -13.645 1.00 73.62 231 GLN A CA 1
ATOM 1735 C C . GLN A 1 231 ? 15.847 -20.162 -15.146 1.00 73.62 231 GLN A C 1
ATOM 1737 O O . GLN A 1 231 ? 15.365 -21.207 -15.570 1.00 73.62 231 GLN A O 1
ATOM 1742 N N . VAL A 1 232 ? 16.311 -19.205 -15.958 1.00 84.56 232 VAL A N 1
ATOM 1743 C CA . VAL A 1 232 ? 16.252 -19.277 -17.429 1.00 84.56 232 VAL A CA 1
ATOM 1744 C C . VAL A 1 232 ? 16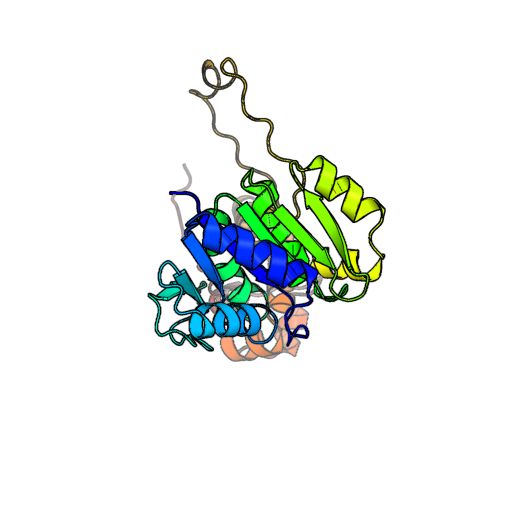.954 -20.531 -17.955 1.00 84.56 232 VAL A C 1
ATOM 1746 O O . VAL A 1 232 ? 16.400 -21.234 -18.793 1.00 84.56 232 VAL A O 1
ATOM 1749 N N . ALA A 1 233 ? 18.138 -20.878 -17.439 1.00 87.44 233 ALA A N 1
ATOM 1750 C CA . ALA A 1 233 ? 18.849 -22.110 -17.801 1.00 87.44 233 ALA A CA 1
ATOM 1751 C C . ALA A 1 233 ? 18.016 -23.373 -17.529 1.00 87.44 233 ALA A C 1
ATOM 1753 O O . ALA A 1 233 ? 17.908 -24.256 -18.381 1.00 87.44 233 ALA A O 1
ATOM 1754 N N . LYS A 1 234 ? 17.389 -23.434 -16.348 1.00 86.94 234 LYS A N 1
ATOM 1755 C CA . LYS A 1 234 ? 16.551 -24.560 -15.933 1.00 86.94 234 LYS A CA 1
ATOM 1756 C C . LYS A 1 234 ? 15.309 -24.702 -16.814 1.00 86.94 234 LYS A C 1
ATOM 1758 O O . LYS A 1 234 ? 15.005 -25.812 -17.240 1.00 86.94 234 LYS A O 1
ATOM 1763 N N . ASP A 1 235 ? 14.633 -23.595 -17.102 1.00 83.94 235 ASP A N 1
ATOM 1764 C CA . ASP A 1 235 ? 13.349 -23.595 -17.811 1.00 83.94 235 ASP A CA 1
ATOM 1765 C C . ASP A 1 235 ? 13.516 -23.720 -19.334 1.00 83.94 235 ASP A C 1
ATOM 1767 O O . ASP A 1 235 ? 12.690 -24.336 -20.002 1.00 83.94 235 ASP A O 1
ATOM 1771 N N . SER A 1 236 ? 14.615 -23.200 -19.890 1.00 86.88 236 SER A N 1
ATOM 1772 C CA . SER A 1 236 ? 14.961 -23.346 -21.314 1.00 86.88 236 SER A CA 1
ATOM 1773 C C . SER A 1 236 ? 15.661 -24.672 -21.649 1.00 86.88 236 SER A C 1
ATOM 1775 O O . SER A 1 236 ? 15.783 -25.028 -22.825 1.00 86.88 236 SER A O 1
ATOM 1777 N N . GLY A 1 237 ? 16.147 -25.403 -20.636 1.00 87.25 237 GLY A N 1
ATOM 1778 C CA . GLY A 1 237 ? 16.955 -26.615 -20.811 1.00 87.25 237 GLY A CA 1
ATOM 1779 C C . GLY A 1 237 ? 18.341 -26.348 -21.414 1.00 87.25 237 GLY A C 1
ATOM 1780 O O . GLY A 1 237 ? 18.919 -27.236 -22.041 1.00 87.25 237 GLY A O 1
ATOM 1781 N N . LEU A 1 238 ? 18.860 -25.124 -21.276 1.00 89.12 238 LEU A N 1
ATOM 1782 C CA . LEU A 1 238 ? 20.153 -24.692 -21.808 1.00 89.12 238 LEU A CA 1
ATOM 1783 C C . LEU A 1 238 ? 21.184 -24.552 -20.685 1.00 89.12 238 LEU A C 1
ATOM 1785 O O . LEU A 1 238 ? 20.866 -24.154 -19.566 1.00 89.12 238 LEU A O 1
ATOM 1789 N N . ALA A 1 239 ? 22.452 -24.836 -20.987 1.00 87.94 239 ALA A N 1
ATOM 1790 C CA . ALA A 1 239 ? 23.534 -24.627 -20.029 1.00 87.94 239 ALA A CA 1
ATOM 1791 C C . ALA A 1 239 ? 23.716 -23.131 -19.721 1.00 87.94 239 ALA A C 1
ATOM 1793 O O . ALA A 1 239 ? 23.706 -22.289 -20.623 1.00 87.94 239 ALA A O 1
ATOM 1794 N N . ARG A 1 240 ? 23.951 -22.797 -18.447 1.00 82.50 240 ARG A N 1
ATOM 1795 C CA . ARG A 1 240 ? 24.113 -21.408 -17.992 1.00 82.50 240 ARG A CA 1
ATOM 1796 C C . ARG A 1 240 ? 25.301 -20.716 -18.666 1.00 82.50 240 ARG A C 1
ATOM 1798 O O . ARG A 1 240 ? 25.183 -19.556 -19.052 1.00 82.50 240 ARG A O 1
ATOM 1805 N N . GLU A 1 241 ? 26.423 -21.416 -18.861 1.00 81.31 241 GLU A N 1
ATOM 1806 C CA . GLU A 1 241 ? 27.569 -20.877 -19.607 1.00 81.31 241 GLU A CA 1
ATOM 1807 C C . GLU A 1 241 ? 27.231 -20.617 -21.079 1.00 81.31 241 GLU A C 1
ATOM 1809 O O . GLU A 1 241 ? 27.759 -19.678 -21.675 1.00 81.31 241 GLU A O 1
ATOM 1814 N N . SER A 1 242 ? 26.350 -21.431 -21.672 1.00 85.44 242 SER A N 1
ATOM 1815 C CA . SER A 1 242 ? 25.882 -21.223 -23.045 1.00 85.44 242 SER A CA 1
ATOM 1816 C C . SER A 1 242 ? 25.051 -19.950 -23.145 1.00 85.44 242 SER A C 1
ATOM 1818 O O . SER A 1 242 ? 25.287 -19.149 -24.040 1.00 85.44 242 SER A O 1
ATOM 1820 N N . LEU A 1 243 ? 24.134 -19.718 -22.202 1.00 86.88 243 LEU A N 1
ATOM 1821 C CA . LEU A 1 243 ? 23.298 -18.516 -22.183 1.00 86.88 243 LEU A CA 1
ATOM 1822 C C . LEU A 1 243 ? 24.118 -17.230 -22.031 1.00 86.88 243 LEU A C 1
ATOM 1824 O O . LEU A 1 243 ? 23.883 -16.279 -22.768 1.00 86.88 243 LEU A O 1
ATOM 1828 N N . TYR A 1 244 ? 25.121 -17.205 -21.147 1.00 83.69 244 TYR A N 1
ATOM 1829 C CA . TYR A 1 244 ? 25.996 -16.032 -21.002 1.00 83.69 244 TYR A CA 1
ATOM 1830 C C . TYR A 1 244 ? 26.803 -15.725 -22.266 1.00 83.69 244 TYR A C 1
ATOM 1832 O O . TYR A 1 244 ? 27.030 -14.560 -22.578 1.00 83.69 244 TYR A O 1
ATOM 1840 N N . ARG A 1 245 ? 27.232 -16.760 -22.993 1.00 84.62 245 ARG A N 1
ATOM 1841 C CA . ARG A 1 245 ? 27.988 -16.604 -24.241 1.00 84.62 245 ARG A CA 1
ATOM 1842 C C . ARG A 1 245 ? 27.086 -16.161 -25.391 1.00 84.62 245 ARG A C 1
ATOM 1844 O O . ARG A 1 245 ? 27.475 -15.317 -26.186 1.00 84.62 245 ARG A O 1
ATOM 1851 N N . SER A 1 246 ? 25.885 -16.729 -25.472 1.00 85.69 246 SER A N 1
ATOM 1852 C CA . SER A 1 246 ? 24.935 -16.484 -26.557 1.00 85.69 246 SER A CA 1
ATOM 1853 C C . SER A 1 246 ? 24.131 -15.189 -26.390 1.00 85.69 246 SER A C 1
ATOM 1855 O O . SER A 1 246 ? 23.744 -14.619 -27.398 1.00 85.69 246 SER A O 1
ATOM 1857 N N . LEU A 1 247 ? 23.901 -14.710 -25.160 1.00 88.00 247 LEU A N 1
ATOM 1858 C CA . LEU A 1 247 ? 23.180 -13.459 -24.846 1.00 88.00 247 LEU A CA 1
ATOM 1859 C C . LEU A 1 247 ? 24.108 -12.350 -24.297 1.00 88.00 247 LEU A C 1
ATOM 1861 O O . LEU A 1 247 ? 23.666 -11.413 -23.621 1.00 88.00 247 LEU A O 1
ATOM 1865 N N . GLY A 1 248 ? 25.419 -12.508 -24.493 1.00 79.12 248 GLY A N 1
ATOM 1866 C CA . GLY A 1 248 ? 26.429 -11.499 -24.169 1.00 79.12 248 GLY A CA 1
ATOM 1867 C C . GLY A 1 248 ? 26.498 -10.389 -25.223 1.00 79.12 248 GLY A C 1
ATOM 1868 O O . GLY A 1 248 ? 25.837 -10.472 -26.254 1.00 79.12 248 GLY A O 1
ATOM 1869 N N . SER A 1 249 ? 27.336 -9.376 -24.982 1.00 72.56 249 SER A N 1
ATOM 1870 C CA . SER A 1 249 ? 27.545 -8.218 -25.876 1.00 72.56 249 SER A CA 1
ATOM 1871 C C . SER A 1 249 ? 27.866 -8.596 -27.325 1.00 72.56 249 SER A C 1
ATOM 1873 O O . SER A 1 249 ? 27.440 -7.910 -28.246 1.00 72.56 249 SER A O 1
ATOM 1875 N N . ASP A 1 250 ? 28.577 -9.708 -27.513 1.00 77.75 250 ASP A N 1
ATOM 1876 C CA . ASP A 1 250 ? 29.011 -10.226 -28.817 1.00 77.75 250 ASP A CA 1
ATOM 1877 C C . ASP A 1 250 ? 28.377 -11.592 -29.136 1.00 77.75 250 ASP A C 1
ATOM 1879 O O . ASP A 1 250 ? 28.883 -12.365 -29.953 1.00 77.75 250 ASP A O 1
ATOM 1883 N N . GLY A 1 251 ? 27.289 -11.929 -28.440 1.00 81.19 251 GLY A N 1
ATOM 1884 C CA . GLY A 1 251 ? 26.592 -13.196 -28.595 1.00 81.19 251 GLY A CA 1
ATOM 1885 C C . GLY A 1 251 ? 25.865 -13.302 -29.936 1.00 81.19 251 GLY A C 1
ATOM 1886 O O . GLY A 1 251 ? 25.275 -12.342 -30.424 1.00 81.19 251 GLY A O 1
ATOM 1887 N N . ASN A 1 252 ? 25.877 -14.498 -30.524 1.00 86.94 252 ASN A N 1
ATOM 1888 C CA . ASN A 1 252 ? 25.085 -14.829 -31.708 1.00 86.94 252 ASN A CA 1
ATOM 1889 C C . ASN A 1 252 ? 24.272 -16.103 -31.423 1.00 86.94 252 ASN A C 1
ATOM 1891 O O . ASN A 1 252 ? 24.740 -17.208 -31.715 1.00 86.94 252 ASN A O 1
ATOM 1895 N N . PRO A 1 253 ? 23.116 -15.991 -30.746 1.00 89.38 253 PRO A N 1
ATOM 1896 C CA . PRO A 1 253 ? 22.306 -17.145 -30.408 1.00 89.38 253 PRO A CA 1
ATOM 1897 C C . PRO A 1 253 ? 21.678 -17.725 -31.674 1.00 89.38 253 PRO A C 1
ATOM 1899 O O . PRO A 1 253 ? 21.114 -17.008 -32.497 1.00 89.38 253 PRO A O 1
ATOM 1902 N N . GLU A 1 254 ? 21.706 -19.049 -31.800 1.00 90.38 254 GLU A N 1
ATOM 1903 C CA . GLU A 1 254 ? 20.895 -19.728 -32.808 1.00 90.38 254 GLU A CA 1
ATOM 1904 C C . GLU A 1 254 ? 19.409 -19.418 -32.596 1.00 90.38 254 GLU A C 1
ATOM 1906 O O . GLU A 1 254 ? 18.946 -19.264 -31.462 1.00 90.38 254 GLU A O 1
ATOM 1911 N N . PHE A 1 255 ? 18.625 -19.404 -33.674 1.00 86.06 255 PHE A N 1
ATOM 1912 C CA . PHE A 1 255 ? 17.192 -19.116 -33.588 1.00 86.06 255 PHE A CA 1
ATOM 1913 C C . PHE A 1 255 ? 16.455 -20.060 -32.619 1.00 86.06 255 PHE A C 1
ATOM 1915 O O . PHE A 1 255 ? 15.592 -19.632 -31.857 1.00 86.06 255 PHE A O 1
ATOM 1922 N N . ALA A 1 256 ? 16.861 -21.332 -32.554 1.00 86.25 256 ALA A N 1
ATOM 1923 C CA . ALA A 1 256 ? 16.329 -22.291 -31.586 1.00 86.25 256 ALA A CA 1
ATOM 1924 C C . ALA A 1 256 ? 16.597 -21.884 -30.123 1.00 86.25 256 ALA A C 1
ATOM 1926 O O . ALA A 1 256 ? 15.749 -22.094 -29.255 1.00 86.25 256 ALA A O 1
ATOM 1927 N N . THR A 1 257 ? 17.754 -21.281 -29.846 1.00 87.19 257 THR A N 1
ATOM 1928 C CA . THR A 1 257 ? 18.107 -20.732 -28.529 1.00 87.19 257 THR A CA 1
ATOM 1929 C C . THR A 1 257 ? 17.228 -19.534 -28.197 1.00 87.19 257 THR A C 1
ATOM 1931 O O . THR A 1 257 ? 16.691 -19.468 -27.094 1.00 87.19 257 THR A O 1
ATOM 1934 N N . VAL A 1 258 ? 17.004 -18.638 -29.163 1.00 89.00 258 VAL A N 1
ATOM 1935 C CA . VAL A 1 258 ? 16.106 -17.483 -29.003 1.00 89.00 258 VAL A CA 1
ATOM 1936 C C . VAL A 1 258 ? 14.690 -17.933 -28.637 1.00 89.00 258 VAL A C 1
ATOM 1938 O O . VAL A 1 258 ? 14.133 -17.446 -27.657 1.00 89.00 258 VAL A O 1
ATOM 1941 N N . LEU A 1 259 ? 14.134 -18.921 -29.348 1.00 88.62 259 LEU A N 1
ATOM 1942 C CA . LEU A 1 259 ? 12.798 -19.457 -29.058 1.00 88.62 259 LEU A CA 1
ATOM 1943 C C . LEU A 1 259 ? 12.689 -20.060 -27.654 1.00 88.62 259 LEU A C 1
ATOM 1945 O O . LEU A 1 259 ? 11.713 -19.810 -26.950 1.00 88.62 259 LEU A O 1
ATOM 1949 N N . LYS A 1 260 ? 13.689 -20.840 -27.231 1.00 88.31 260 LYS A N 1
ATOM 1950 C CA . LYS A 1 260 ? 13.712 -21.450 -25.892 1.00 88.31 260 LYS A CA 1
ATOM 1951 C C . LYS A 1 260 ? 13.810 -20.405 -24.786 1.00 88.31 260 LYS A C 1
ATOM 1953 O O . LYS A 1 260 ? 13.148 -20.547 -23.761 1.00 88.31 260 LYS A O 1
ATOM 1958 N N . VAL A 1 261 ? 14.615 -19.363 -24.994 1.00 88.56 261 VAL A N 1
ATOM 1959 C CA . VAL A 1 261 ? 14.752 -18.257 -24.040 1.00 88.56 261 VAL A CA 1
ATOM 1960 C C . VAL A 1 261 ? 13.441 -17.480 -23.951 1.00 88.56 261 VAL A C 1
ATOM 1962 O O . VAL A 1 261 ? 12.926 -17.317 -22.851 1.00 88.56 261 VAL A O 1
ATOM 1965 N N . LEU A 1 262 ? 12.840 -17.097 -25.079 1.00 88.94 262 LEU A N 1
ATOM 1966 C CA . LEU A 1 262 ? 11.530 -16.436 -25.104 1.00 88.94 262 LEU A CA 1
ATOM 1967 C C . LEU A 1 262 ? 10.463 -17.258 -24.369 1.00 88.94 262 LEU A C 1
ATOM 1969 O O . LEU A 1 262 ? 9.803 -16.737 -23.473 1.00 88.94 262 LEU A O 1
ATOM 1973 N N . ALA A 1 263 ? 10.364 -18.557 -24.662 1.00 85.38 263 ALA A N 1
ATOM 1974 C CA . ALA A 1 263 ? 9.418 -19.446 -23.993 1.00 85.38 263 ALA A CA 1
ATOM 1975 C C . ALA A 1 263 ? 9.664 -19.527 -22.476 1.00 85.38 263 ALA A C 1
ATOM 1977 O O . ALA A 1 263 ? 8.713 -19.476 -21.698 1.00 85.38 263 ALA A O 1
ATOM 1978 N N . SER A 1 264 ? 10.930 -19.595 -22.042 1.00 86.12 264 SER A N 1
ATOM 1979 C CA . SER A 1 264 ? 11.285 -19.597 -20.613 1.00 86.12 264 SER A CA 1
ATOM 1980 C C . SER A 1 264 ? 10.937 -18.289 -19.896 1.00 86.12 264 SER A C 1
ATOM 1982 O O . SER A 1 264 ? 10.721 -18.292 -18.689 1.00 86.12 264 SER A O 1
ATOM 1984 N N . LEU A 1 265 ? 10.837 -17.185 -20.641 1.00 83.56 265 LEU A N 1
ATOM 1985 C CA . LEU A 1 265 ? 10.427 -15.871 -20.145 1.00 83.56 265 LEU A CA 1
ATOM 1986 C C . LEU A 1 265 ? 8.907 -15.649 -20.243 1.00 83.56 265 LEU A C 1
ATOM 1988 O O . LEU A 1 265 ? 8.416 -14.596 -19.846 1.00 83.56 265 LEU A O 1
ATOM 1992 N N . GLY A 1 266 ? 8.148 -16.626 -20.754 1.00 79.81 266 GLY A N 1
ATOM 1993 C CA . GLY A 1 266 ? 6.704 -16.504 -20.970 1.00 79.81 266 GLY A CA 1
ATOM 1994 C C . GLY A 1 266 ? 6.318 -15.680 -22.203 1.00 79.81 266 GLY A C 1
ATOM 1995 O O . GLY A 1 266 ? 5.163 -15.277 -22.325 1.00 79.81 266 GLY A O 1
ATOM 1996 N N . LEU A 1 267 ? 7.263 -15.438 -23.116 1.00 82.06 267 LEU A N 1
ATOM 1997 C CA . LEU A 1 267 ? 7.068 -14.692 -24.358 1.00 82.06 267 LEU A CA 1
ATOM 1998 C C . LEU A 1 267 ? 6.811 -15.645 -25.535 1.00 82.06 267 LEU A C 1
ATOM 2000 O O . LEU A 1 267 ? 7.349 -16.752 -25.593 1.00 82.06 267 LEU A O 1
ATOM 2004 N N . THR A 1 268 ? 6.004 -15.202 -26.504 1.00 77.12 268 THR A N 1
ATOM 2005 C CA . THR A 1 268 ? 5.638 -16.003 -27.686 1.00 77.12 268 THR A CA 1
ATOM 2006 C C . THR A 1 268 ? 5.841 -15.188 -28.960 1.00 77.12 268 THR A C 1
ATOM 2008 O O . THR A 1 268 ? 5.395 -14.047 -29.030 1.00 77.12 268 THR A O 1
ATOM 2011 N N . LEU A 1 269 ? 6.473 -15.770 -29.985 1.00 83.38 269 LEU A N 1
ATOM 2012 C CA . LEU A 1 269 ? 6.542 -15.154 -31.315 1.00 83.38 269 LEU A CA 1
ATOM 2013 C C . LEU A 1 269 ? 5.289 -15.489 -32.117 1.00 83.38 269 LEU A C 1
ATOM 2015 O O . LEU A 1 269 ? 4.858 -16.641 -32.162 1.00 83.38 269 LEU A O 1
ATOM 2019 N N . THR A 1 270 ? 4.738 -14.484 -32.789 1.00 79.56 270 THR A N 1
ATOM 2020 C CA . THR A 1 270 ? 3.590 -14.635 -33.685 1.00 79.56 270 THR A CA 1
ATOM 2021 C C . THR A 1 270 ? 3.927 -14.064 -35.056 1.00 79.56 270 THR A C 1
ATOM 2023 O O . THR A 1 270 ? 4.750 -13.161 -35.183 1.00 79.56 270 THR A O 1
ATOM 2026 N N . THR A 1 271 ? 3.325 -14.626 -36.102 1.00 79.50 271 THR A N 1
ATOM 2027 C CA . THR A 1 271 ? 3.522 -14.170 -37.481 1.00 79.50 271 THR A CA 1
ATOM 2028 C C . THR A 1 271 ? 2.295 -13.413 -37.960 1.00 79.50 271 THR A C 1
ATOM 2030 O O . THR A 1 271 ? 1.177 -13.917 -37.844 1.00 79.50 271 THR A O 1
ATOM 2033 N N . THR A 1 272 ? 2.505 -12.259 -38.580 1.00 76.56 272 THR A N 1
ATOM 2034 C CA . THR A 1 272 ? 1.475 -11.498 -39.293 1.00 76.56 272 THR A CA 1
ATOM 2035 C C . THR A 1 272 ? 1.879 -11.348 -40.758 1.00 76.56 272 THR A C 1
ATOM 2037 O O . THR A 1 272 ? 3.052 -11.470 -41.116 1.00 76.56 272 THR A O 1
ATOM 2040 N N . ARG A 1 273 ? 0.902 -11.154 -41.648 1.00 77.62 273 ARG A N 1
ATOM 2041 C CA . ARG A 1 273 ? 1.181 -10.937 -43.071 1.00 77.62 273 ARG A CA 1
ATOM 2042 C C . ARG A 1 273 ? 1.642 -9.484 -43.237 1.00 77.62 273 ARG A C 1
ATOM 2044 O O . ARG A 1 273 ? 0.897 -8.583 -42.865 1.00 77.62 273 ARG A O 1
ATOM 2051 N N . ALA A 1 274 ? 2.851 -9.271 -43.756 1.00 68.25 274 ALA A N 1
ATOM 2052 C CA . ALA A 1 274 ? 3.313 -7.932 -44.113 1.00 68.25 274 ALA A CA 1
ATOM 2053 C C . ALA A 1 274 ? 2.410 -7.377 -45.229 1.00 68.25 274 ALA A C 1
ATOM 2055 O O . ALA A 1 274 ? 2.114 -8.104 -46.184 1.00 68.25 274 ALA A O 1
ATOM 2056 N N . ALA A 1 275 ? 1.912 -6.153 -45.041 1.00 53.41 275 ALA A N 1
ATOM 2057 C CA . ALA A 1 275 ? 1.098 -5.435 -46.022 1.00 53.41 275 ALA A CA 1
ATOM 2058 C C . ALA A 1 275 ? 1.953 -4.940 -47.194 1.00 53.41 275 ALA A C 1
ATOM 2060 O O . ALA A 1 275 ? 3.119 -4.561 -46.943 1.00 53.41 275 ALA A O 1
#

pLDDT: mean 83.22, std 15.95, range [32.66, 98.38]